Protein AF-D4J923-F1 (afdb_monomer_lite)

Foldseek 3Di:
DVPPPPDPCVQEAEAEDADPAQAWAWDDDPRGIYIYTYVNLVVQCVVCVPDPLSVLLNLLRVQLNVLLVQAPPPDDPVVVVVVVVCVVVVNDPPPDQDLVQLLRLALSSLSSLLSSCCPSPVVPLVSSLSSLVVSVVRVVVPDPDQDQDSRYHGSVVSNVPSVPHHSALVSSVVSCVVSVHPDDPVNRVVSCVSSVVPVD

Secondary structure (DSSP, 8-state):
-TTSS---GGGEEEEEE--SSS-EEEEE-SS-EEEEEEHHHHHHHHH-TT-HHHHHHHHHHHHHHHHTTS---SS-HHHHHHHHHHHHTT---TT---HHHHHHHHHHHHHHHHHHHHHHHTT-HHHHHHHHHHHHHHHHTT-S--S--SSS--HHHHHHHHHH--SSHHHHHHHHHHTT----HHHHHHHHHHHHTT--

Organism: NCBI:txid717962

pLDDT: mean 79.58, std 18.89, range [30.89, 98.44]

Sequence (200 aa):
MLIRSGVNPSKYIKIVIKGRTLNAGIINFPMKKVICITQEWIDMLQNNPNNNLVWNAFSGTIYHELGHQKDYMPNGLLHKILITICNFFGICLRNYHSNQLQFLYWVWEAHADFYSCEHAFKGDRCMSRKTMLFKLDERKKRLKSIEDTYDHPSWMRRISYIEKFNFDEQLITKIAMDVSYPVSYVEVQNIILHYETYFD

Radius of gyration: 16.79 Å; chains: 1; bounding box: 41×39×41 Å

Structure (mmCIF, N/CA/C/O backbone):
data_AF-D4J923-F1
#
_entry.id   AF-D4J923-F1
#
loop_
_atom_site.group_PDB
_atom_site.id
_atom_site.type_symbol
_atom_site.label_atom_id
_atom_site.label_alt_id
_atom_site.label_comp_id
_atom_site.label_asym_id
_atom_site.label_entity_id
_atom_site.label_seq_id
_atom_site.pdbx_PDB_ins_code
_atom_site.Cartn_x
_atom_site.Cartn_y
_atom_site.Cartn_z
_atom_site.occupancy
_atom_site.B_iso_or_equiv
_atom_site.auth_seq_id
_atom_site.auth_comp_id
_atom_site.auth_asym_id
_atom_site.auth_atom_id
_atom_site.pdbx_PDB_model_num
ATOM 1 N N . MET A 1 1 ? -8.930 -4.981 19.598 1.00 34.78 1 MET A N 1
ATOM 2 C CA . MET A 1 1 ? -8.907 -6.454 19.500 1.00 34.78 1 MET A CA 1
ATOM 3 C C . MET A 1 1 ? -7.941 -6.931 18.402 1.00 34.78 1 MET A C 1
ATOM 5 O O . MET A 1 1 ? -8.326 -7.700 17.541 1.00 34.78 1 MET A O 1
ATOM 9 N N . LEU A 1 2 ? -6.643 -6.611 18.526 1.00 31.75 2 LEU A N 1
ATOM 10 C CA . LEU A 1 2 ? -5.502 -7.396 17.986 1.00 31.75 2 LEU A CA 1
ATOM 11 C C . LEU A 1 2 ? -5.314 -8.722 18.777 1.00 31.75 2 LEU A C 1
ATOM 13 O O . LEU A 1 2 ? -4.231 -9.286 18.847 1.00 31.75 2 LEU A O 1
ATOM 17 N N . ILE A 1 3 ? -6.380 -9.142 19.466 1.00 36.38 3 ILE A N 1
ATOM 18 C CA . ILE A 1 3 ? -6.434 -10.131 20.552 1.00 36.38 3 ILE A CA 1
ATOM 19 C C . ILE A 1 3 ? -7.253 -11.362 20.110 1.00 36.38 3 ILE A C 1
ATOM 21 O O . ILE A 1 3 ? -7.262 -12.366 20.806 1.00 36.38 3 ILE A O 1
ATOM 25 N N . ARG A 1 4 ? -7.919 -11.335 18.942 1.00 30.89 4 ARG A N 1
ATOM 26 C CA . ARG A 1 4 ? -8.761 -12.459 18.481 1.00 30.89 4 ARG A CA 1
ATOM 27 C C . ARG A 1 4 ? -8.294 -13.189 17.218 1.00 30.89 4 ARG A C 1
ATOM 29 O O . ARG A 1 4 ? -8.919 -14.179 16.871 1.00 30.89 4 ARG A O 1
ATOM 36 N N . SER A 1 5 ? -7.210 -12.780 16.557 1.00 35.97 5 SER A N 1
ATOM 37 C CA . SER A 1 5 ? -6.728 -13.447 15.329 1.00 35.97 5 SER A CA 1
ATOM 38 C C . SER A 1 5 ? -5.593 -14.461 15.540 1.00 35.97 5 SER A C 1
ATOM 40 O O . SER A 1 5 ? -5.003 -14.913 14.569 1.00 35.97 5 SER A O 1
ATOM 42 N N . GLY A 1 6 ? -5.267 -14.846 16.780 1.00 34.16 6 GLY A N 1
ATOM 43 C CA . GLY A 1 6 ? -4.366 -15.983 17.041 1.00 34.16 6 GLY A CA 1
ATOM 44 C C . GLY A 1 6 ? -2.881 -15.786 16.690 1.00 34.16 6 GLY A C 1
ATOM 45 O O . GLY A 1 6 ? -2.080 -16.676 16.962 1.00 34.16 6 GLY A O 1
ATOM 46 N N . VAL A 1 7 ? -2.465 -14.629 16.165 1.00 38.81 7 VAL A N 1
ATOM 47 C CA . VAL A 1 7 ? -1.040 -14.302 15.988 1.00 38.81 7 VAL A CA 1
ATOM 48 C C . VAL A 1 7 ? -0.509 -13.712 17.294 1.00 38.81 7 VAL A C 1
ATOM 50 O O . VAL A 1 7 ? -0.911 -12.621 17.691 1.00 38.81 7 VAL A O 1
ATOM 53 N N . ASN A 1 8 ? 0.371 -14.445 17.984 1.00 35.62 8 ASN A N 1
ATOM 54 C CA . ASN A 1 8 ? 0.917 -14.066 19.290 1.00 35.62 8 ASN A CA 1
ATOM 55 C C . ASN A 1 8 ? 1.623 -12.684 19.227 1.00 35.62 8 ASN A C 1
ATOM 57 O O . ASN A 1 8 ? 2.699 -12.581 18.630 1.00 35.62 8 ASN A O 1
ATOM 61 N N . PRO A 1 9 ? 1.076 -11.619 19.851 1.00 42.50 9 PRO A N 1
ATOM 62 C CA . PRO A 1 9 ? 1.643 -10.266 19.794 1.00 42.50 9 PRO A CA 1
ATOM 63 C C . PRO A 1 9 ? 2.986 -10.111 20.529 1.00 42.50 9 PRO A C 1
ATOM 65 O O . PRO A 1 9 ? 3.570 -9.031 20.502 1.00 42.50 9 PRO A O 1
ATOM 68 N N . SER A 1 10 ? 3.481 -11.162 21.191 1.00 41.50 10 SER A N 1
ATOM 69 C CA . SER A 1 10 ? 4.679 -11.150 22.043 1.00 41.50 10 SER A CA 1
ATOM 70 C C . SER A 1 10 ? 6.004 -10.896 21.310 1.00 41.50 10 SER A C 1
ATOM 72 O O . SER A 1 10 ? 7.005 -10.587 21.955 1.00 41.50 10 SER A O 1
ATOM 74 N N . LYS A 1 11 ? 6.033 -10.990 19.972 1.00 49.81 11 LYS A N 1
ATOM 75 C CA . LYS A 1 11 ? 7.240 -10.744 19.159 1.00 49.81 11 LYS A CA 1
ATOM 76 C C . LYS A 1 11 ? 7.484 -9.269 18.814 1.00 49.81 11 LYS A C 1
ATOM 78 O O . LYS A 1 11 ? 8.580 -8.947 18.357 1.00 49.81 11 LYS A O 1
ATOM 83 N N . TYR A 1 12 ? 6.505 -8.386 19.033 1.00 54.97 12 TYR A N 1
ATOM 84 C CA . TYR A 1 12 ? 6.591 -6.978 18.639 1.00 54.97 12 TYR A CA 1
ATOM 85 C C . TYR A 1 12 ? 6.478 -6.041 19.840 1.00 54.97 12 TYR A C 1
ATOM 87 O O . TYR A 1 12 ? 5.518 -6.112 20.607 1.00 54.97 12 TYR A O 1
ATOM 95 N N . ILE A 1 13 ? 7.433 -5.119 19.983 1.00 55.34 13 ILE A N 1
ATOM 96 C CA . ILE A 1 13 ? 7.293 -4.005 20.929 1.00 55.34 13 ILE A CA 1
ATOM 97 C C . ILE A 1 13 ? 6.402 -2.956 20.262 1.00 55.34 13 ILE A C 1
ATOM 99 O O . ILE A 1 13 ? 6.665 -2.540 19.134 1.00 55.34 13 ILE A O 1
ATOM 103 N N . LYS A 1 14 ? 5.338 -2.544 20.951 1.00 63.44 14 LYS A N 1
ATOM 104 C CA . LYS A 1 14 ? 4.449 -1.471 20.496 1.00 63.44 14 LYS A CA 1
ATOM 105 C C . LYS A 1 14 ? 4.879 -0.169 21.147 1.00 63.44 14 LYS A C 1
ATOM 107 O O . LYS A 1 14 ? 4.903 -0.089 22.373 1.00 63.44 14 LYS A O 1
ATOM 112 N N . ILE A 1 15 ? 5.188 0.834 20.336 1.00 63.34 15 ILE A N 1
ATOM 113 C CA . ILE A 1 15 ? 5.494 2.181 20.819 1.00 63.34 15 ILE A CA 1
ATOM 114 C C . ILE A 1 15 ? 4.418 3.121 20.288 1.00 63.34 15 ILE A C 1
ATOM 116 O O . ILE A 1 15 ? 4.169 3.175 19.084 1.00 63.34 15 ILE A O 1
ATOM 120 N N . VAL A 1 16 ? 3.762 3.846 21.192 1.00 69.44 16 VAL A N 1
ATOM 121 C CA . VAL A 1 16 ? 2.816 4.898 20.815 1.00 69.44 16 VAL A CA 1
ATOM 122 C C . VAL A 1 16 ? 3.593 6.196 20.675 1.00 69.44 16 VAL A C 1
ATOM 124 O O . VAL A 1 16 ? 4.266 6.629 21.609 1.00 69.44 16 VAL A O 1
ATOM 127 N N . ILE A 1 17 ? 3.513 6.804 19.496 1.00 71.12 17 ILE A N 1
ATOM 128 C CA . ILE A 1 17 ? 4.187 8.065 19.191 1.00 71.12 17 ILE A CA 1
ATOM 129 C C . ILE A 1 17 ? 3.167 9.189 19.028 1.00 71.12 17 ILE A C 1
ATOM 131 O O . ILE A 1 17 ? 2.064 8.995 18.511 1.00 71.12 17 ILE A O 1
ATOM 135 N N . LYS A 1 18 ? 3.541 10.402 19.443 1.00 67.94 18 LYS A N 1
ATOM 136 C CA . LYS A 1 18 ? 2.702 11.584 19.242 1.00 67.94 18 LYS A CA 1
ATOM 137 C C . LYS A 1 18 ? 2.674 11.918 17.748 1.00 67.94 18 LYS A C 1
ATOM 139 O O . LYS A 1 18 ? 3.659 12.389 17.194 1.00 67.94 18 LYS A O 1
ATOM 144 N N . GLY A 1 19 ? 1.542 11.675 17.100 1.00 66.81 19 GLY A N 1
ATOM 145 C CA . GLY A 1 19 ? 1.322 11.958 15.684 1.00 66.81 19 GLY A CA 1
ATOM 146 C C . GLY A 1 19 ? -0.127 12.362 15.461 1.00 66.81 19 GLY A C 1
ATOM 147 O O . GLY A 1 19 ? -1.006 11.860 16.153 1.00 66.81 19 GLY A O 1
ATOM 148 N N . ARG A 1 20 ? -0.359 13.290 14.527 1.00 71.19 20 ARG A N 1
ATOM 149 C CA . ARG A 1 20 ? -1.692 13.848 14.227 1.00 71.19 20 ARG A CA 1
ATOM 150 C C . ARG A 1 20 ? -2.383 13.157 13.052 1.00 71.19 20 ARG A C 1
ATOM 152 O O . ARG A 1 20 ? -3.450 13.581 12.645 1.00 71.19 20 ARG A O 1
ATOM 159 N N . THR A 1 21 ? -1.761 12.152 12.447 1.00 76.62 21 THR A N 1
ATOM 160 C CA . THR A 1 21 ? -2.311 11.401 11.312 1.00 76.62 21 THR A CA 1
ATOM 161 C C . THR A 1 21 ? -2.425 9.929 11.679 1.00 76.62 21 THR A C 1
ATOM 163 O O . THR A 1 21 ? -1.675 9.435 12.520 1.00 76.62 21 THR A O 1
ATOM 166 N N . LEU A 1 22 ? -3.362 9.223 11.047 1.00 78.56 22 LEU A N 1
ATOM 167 C CA . LEU A 1 22 ? -3.522 7.776 11.178 1.00 78.56 22 LEU A CA 1
ATOM 168 C C . LEU A 1 22 ? -2.357 7.059 10.487 1.00 78.56 22 LEU A C 1
ATOM 170 O O . LEU A 1 22 ? -2.428 6.756 9.294 1.00 78.56 22 LEU A O 1
ATOM 174 N N . ASN A 1 23 ? -1.276 6.813 11.226 1.00 80.31 23 ASN A N 1
ATOM 175 C CA . ASN A 1 23 ? -0.053 6.257 10.671 1.00 80.31 23 ASN A CA 1
ATOM 176 C C . ASN A 1 23 ? 0.558 5.179 11.565 1.00 80.31 23 ASN A C 1
ATOM 178 O O . ASN A 1 23 ? 0.362 5.162 12.783 1.00 80.31 23 ASN A O 1
ATOM 182 N N . ALA A 1 24 ? 1.322 4.296 10.944 1.00 79.00 24 ALA A N 1
ATOM 183 C CA . ALA A 1 24 ? 2.191 3.369 11.636 1.00 79.00 24 ALA A CA 1
ATOM 184 C C . ALA A 1 24 ? 3.559 3.371 10.949 1.00 79.00 24 ALA A C 1
ATOM 186 O O . ALA A 1 24 ? 3.745 4.013 9.923 1.00 79.00 24 ALA A O 1
ATOM 187 N N . GLY A 1 25 ? 4.528 2.716 11.568 1.00 73.81 25 GLY A N 1
ATOM 188 C CA . GLY A 1 25 ? 5.826 2.466 10.965 1.00 73.81 25 GLY A CA 1
ATOM 189 C C . GLY A 1 25 ? 6.476 1.275 11.640 1.00 73.81 25 GLY A C 1
ATOM 190 O O . GLY A 1 25 ? 6.226 1.013 12.823 1.00 73.81 25 GLY A O 1
ATOM 191 N N . ILE A 1 26 ? 7.311 0.550 10.905 1.00 70.88 26 ILE A N 1
ATOM 192 C CA . ILE A 1 26 ? 8.080 -0.563 11.457 1.00 70.88 26 ILE A CA 1
ATOM 193 C C . ILE A 1 26 ? 9.554 -0.213 11.540 1.00 70.88 26 ILE A C 1
ATOM 195 O O . ILE A 1 26 ? 10.169 0.223 10.573 1.00 70.88 26 ILE A O 1
ATOM 199 N N . ILE A 1 27 ? 10.128 -0.466 12.714 1.00 64.50 27 ILE A N 1
ATOM 200 C CA . ILE A 1 27 ? 11.564 -0.383 12.945 1.00 64.50 27 ILE A CA 1
ATOM 201 C C . ILE A 1 27 ? 12.076 -1.800 13.191 1.00 64.50 27 ILE A C 1
ATOM 203 O O . ILE A 1 27 ? 11.690 -2.473 14.154 1.00 64.50 27 ILE A O 1
ATOM 207 N N . ASN A 1 28 ? 12.955 -2.255 12.303 1.00 60.28 28 ASN A N 1
ATOM 208 C CA . ASN A 1 28 ? 13.625 -3.541 12.422 1.00 60.28 28 ASN A CA 1
ATOM 209 C C . ASN A 1 28 ? 14.872 -3.379 13.301 1.00 60.28 28 ASN A C 1
ATOM 211 O O . ASN A 1 28 ? 15.889 -2.868 12.835 1.00 60.28 28 ASN A O 1
ATOM 215 N N . PHE A 1 29 ? 14.814 -3.821 14.562 1.00 53.88 29 PHE A N 1
ATOM 216 C CA . PHE A 1 29 ? 16.026 -4.025 15.359 1.00 53.88 29 PHE A CA 1
ATOM 217 C C . PHE A 1 29 ? 16.535 -5.463 15.184 1.00 53.88 29 PHE A C 1
ATOM 219 O O . PHE A 1 29 ? 15.719 -6.373 15.015 1.00 53.88 29 PHE A O 1
ATOM 226 N N . PRO A 1 30 ? 17.855 -5.706 15.309 1.00 50.91 30 PRO A N 1
ATOM 227 C CA . PRO A 1 30 ? 18.458 -7.031 15.125 1.00 50.91 30 PRO A CA 1
ATOM 228 C C . PRO A 1 30 ? 17.821 -8.160 15.951 1.00 50.91 30 PRO A C 1
ATOM 230 O O . PRO A 1 30 ? 17.859 -9.313 15.542 1.00 50.91 30 PRO A O 1
ATOM 233 N N . MET A 1 31 ? 17.226 -7.841 17.108 1.00 50.91 31 MET A N 1
ATOM 234 C CA . MET A 1 31 ? 16.654 -8.837 18.026 1.00 50.91 31 MET A CA 1
ATOM 235 C C . MET A 1 31 ? 15.130 -8.757 18.187 1.00 50.91 31 MET A C 1
ATOM 237 O O . MET A 1 31 ? 14.526 -9.708 18.679 1.00 50.91 31 MET A O 1
ATOM 241 N N . LYS A 1 32 ? 14.488 -7.639 17.817 1.00 56.94 32 LYS A N 1
ATOM 242 C CA . LYS A 1 32 ? 13.038 -7.433 17.976 1.00 56.94 32 LYS A CA 1
ATOM 243 C C . LYS A 1 32 ? 12.502 -6.491 16.908 1.00 56.94 32 LYS A C 1
ATOM 245 O O . LYS A 1 32 ? 13.128 -5.498 16.561 1.00 56.94 32 LYS A O 1
ATOM 250 N N . LYS A 1 33 ? 11.293 -6.764 16.435 1.00 63.31 33 LYS A N 1
ATOM 251 C CA . LYS A 1 33 ? 10.581 -5.857 15.537 1.00 63.31 33 LYS A CA 1
ATOM 252 C C . LYS A 1 33 ? 9.738 -4.900 16.374 1.00 63.31 33 LYS A C 1
ATOM 254 O O . LYS A 1 33 ? 9.083 -5.317 17.331 1.00 63.31 33 LYS A O 1
ATOM 259 N N . VAL A 1 34 ? 9.771 -3.616 16.045 1.00 69.75 34 VAL A N 1
ATOM 260 C CA . VAL A 1 34 ? 9.002 -2.583 16.744 1.00 69.75 34 VAL A CA 1
ATOM 261 C C . VAL A 1 34 ? 7.968 -2.035 15.779 1.00 69.75 34 VAL A C 1
ATOM 263 O O . VAL A 1 34 ? 8.320 -1.633 14.674 1.00 69.75 34 VAL A O 1
ATOM 266 N N . ILE A 1 35 ? 6.703 -2.025 16.194 1.00 73.88 35 ILE A N 1
ATOM 267 C CA . ILE A 1 35 ? 5.639 -1.336 15.464 1.00 73.88 35 ILE A CA 1
ATOM 268 C C . ILE A 1 35 ? 5.346 -0.048 16.225 1.00 73.88 35 ILE A C 1
ATOM 270 O O . ILE A 1 35 ? 4.882 -0.073 17.370 1.00 73.88 35 ILE A O 1
ATOM 274 N N . CYS A 1 36 ? 5.617 1.075 15.578 1.00 79.75 36 CYS A N 1
ATOM 275 C CA . CYS A 1 36 ? 5.226 2.389 16.048 1.00 79.75 36 CYS A CA 1
ATOM 276 C C . CYS A 1 36 ? 3.826 2.694 15.518 1.00 79.75 36 CYS A C 1
ATOM 278 O O . CYS A 1 36 ? 3.578 2.559 14.323 1.00 79.75 36 CYS A O 1
ATOM 280 N N . ILE A 1 37 ? 2.913 3.112 16.390 1.00 82.88 37 ILE A N 1
ATOM 281 C CA . ILE A 1 37 ? 1.569 3.565 16.008 1.00 82.88 37 ILE A CA 1
ATOM 282 C C . ILE A 1 37 ? 1.345 4.977 16.530 1.00 82.88 37 ILE A C 1
ATOM 284 O O . ILE A 1 37 ? 1.800 5.323 17.622 1.00 82.88 37 ILE A O 1
ATOM 288 N N . THR A 1 38 ? 0.665 5.817 15.757 1.00 84.56 38 THR A N 1
ATOM 289 C CA . THR A 1 38 ? 0.356 7.177 16.206 1.00 84.56 38 THR A CA 1
ATOM 290 C C . THR A 1 38 ? -0.724 7.184 17.287 1.00 84.56 38 THR A C 1
ATOM 292 O O . THR A 1 38 ? -1.620 6.340 17.297 1.00 84.56 38 THR A O 1
ATOM 295 N N . GLN A 1 39 ? -0.669 8.174 18.183 1.00 84.62 39 GLN A N 1
ATOM 296 C CA . GLN A 1 39 ? -1.723 8.421 19.175 1.00 84.62 39 GLN A CA 1
ATOM 297 C C . GLN A 1 39 ? -3.100 8.591 18.513 1.00 84.62 39 GLN A C 1
ATOM 299 O O . GLN A 1 39 ? -4.082 8.071 19.022 1.00 84.62 39 GLN A O 1
ATOM 304 N N . GLU A 1 40 ? -3.161 9.206 17.329 1.00 86.94 40 GLU A N 1
ATOM 305 C CA . GLU A 1 40 ? -4.406 9.346 16.565 1.00 86.94 40 GLU A CA 1
ATOM 306 C C . GLU A 1 40 ? -5.094 7.996 16.296 1.00 86.94 40 GLU A C 1
ATOM 308 O O . GLU A 1 40 ? -6.318 7.905 16.345 1.00 86.94 40 GLU A O 1
ATOM 313 N N . TRP A 1 41 ? -4.331 6.922 16.044 1.00 90.38 41 TRP A N 1
ATOM 314 C CA . TRP A 1 41 ? -4.917 5.585 15.910 1.00 90.38 41 TRP A CA 1
ATOM 315 C C . TRP A 1 41 ? -5.503 5.078 17.224 1.00 90.38 41 TRP A C 1
ATOM 317 O O . TRP A 1 41 ? -6.567 4.462 17.209 1.00 90.38 41 TRP A O 1
ATOM 327 N N . ILE A 1 42 ? -4.832 5.331 18.349 1.00 88.69 42 ILE A N 1
ATOM 328 C CA . ILE A 1 42 ? -5.338 4.960 19.675 1.00 88.69 42 ILE A CA 1
ATOM 329 C C . ILE A 1 42 ? -6.667 5.668 19.938 1.00 88.69 42 ILE A C 1
ATOM 331 O O . ILE A 1 42 ? -7.658 5.002 20.241 1.00 88.69 42 ILE A O 1
ATOM 335 N N . ASP A 1 43 ? -6.703 6.982 19.733 1.00 90.12 43 ASP A N 1
ATOM 336 C CA . ASP A 1 43 ? -7.884 7.810 19.969 1.00 90.12 43 ASP A CA 1
ATOM 337 C C . ASP A 1 43 ? -9.034 7.393 19.036 1.00 90.12 43 ASP A C 1
ATOM 339 O O . ASP A 1 43 ? -10.172 7.216 19.473 1.00 90.12 43 ASP A O 1
ATOM 343 N N . MET A 1 44 ? -8.740 7.144 17.754 1.00 92.12 44 MET A N 1
ATOM 344 C CA . MET A 1 44 ? -9.725 6.687 16.769 1.00 92.12 44 MET A CA 1
ATOM 345 C C . MET A 1 44 ? -10.366 5.351 17.172 1.00 92.12 44 MET A C 1
ATOM 347 O O . MET A 1 44 ? -11.585 5.200 17.069 1.00 92.12 44 MET A O 1
ATOM 351 N N . LEU A 1 45 ? -9.571 4.392 17.658 1.00 92.69 45 LEU A N 1
ATOM 352 C CA . LEU A 1 45 ? -10.058 3.078 18.089 1.00 92.69 45 LEU A CA 1
ATOM 353 C C . LEU A 1 45 ? -10.857 3.149 19.395 1.00 92.69 45 LEU A C 1
ATOM 355 O O . LEU A 1 45 ? -11.858 2.446 19.534 1.00 92.69 45 LEU A O 1
ATOM 359 N N . GLN A 1 46 ? -10.432 3.988 20.343 1.00 92.06 46 GLN A N 1
ATOM 360 C CA . GLN A 1 46 ? -11.127 4.188 21.618 1.00 92.06 46 GLN A CA 1
ATOM 361 C C . GLN A 1 46 ? -12.476 4.883 21.435 1.00 92.06 46 GLN A C 1
ATOM 363 O O . GLN A 1 46 ? -13.455 4.476 22.055 1.00 92.06 46 GLN A O 1
ATOM 368 N N . ASN A 1 47 ? -12.540 5.878 20.549 1.00 94.00 47 ASN A N 1
ATOM 369 C CA . ASN A 1 47 ? -13.767 6.621 20.265 1.00 94.00 47 ASN A CA 1
ATOM 370 C C . ASN A 1 47 ? -14.747 5.845 19.371 1.00 94.00 47 ASN A C 1
ATOM 372 O O . ASN A 1 47 ? -15.925 6.186 19.310 1.00 94.00 47 ASN A O 1
ATOM 376 N N . ASN A 1 48 ? -14.288 4.791 18.686 1.00 93.00 48 ASN A N 1
ATOM 377 C CA . ASN A 1 48 ? -15.105 4.001 17.762 1.00 93.00 48 ASN A CA 1
ATOM 378 C C . ASN A 1 48 ? -14.992 2.485 18.029 1.00 93.00 48 ASN A C 1
ATOM 380 O O . ASN A 1 48 ? -14.694 1.717 17.107 1.00 93.00 48 ASN A O 1
ATOM 384 N N . PRO A 1 49 ? -15.257 2.005 19.260 1.00 89.81 49 PRO A N 1
ATOM 385 C CA . PRO A 1 49 ? -14.916 0.640 19.666 1.00 89.81 49 PRO A CA 1
ATOM 386 C C . PRO A 1 49 ? -15.672 -0.438 18.878 1.00 89.81 49 PRO A C 1
ATOM 388 O O . PRO A 1 49 ? -15.134 -1.524 18.673 1.00 89.81 49 PRO A O 1
ATOM 391 N N . ASN A 1 50 ? -16.874 -0.123 18.385 1.00 92.88 50 ASN A N 1
ATOM 392 C CA . ASN A 1 50 ? -17.744 -1.043 17.645 1.00 92.88 50 ASN A CA 1
ATOM 393 C C . ASN A 1 50 ? -17.757 -0.784 16.127 1.00 92.88 50 ASN A C 1
ATOM 395 O O . ASN A 1 50 ? -18.554 -1.379 15.404 1.00 92.88 50 ASN A O 1
ATOM 399 N N . ASN A 1 51 ? -16.907 0.116 15.621 1.00 94.31 51 ASN A N 1
ATOM 400 C CA . ASN A 1 51 ? -16.864 0.425 14.196 1.00 94.31 51 ASN A CA 1
ATOM 401 C C . ASN A 1 51 ? -15.911 -0.533 13.468 1.00 94.31 51 ASN A C 1
ATOM 403 O O . ASN A 1 51 ? -14.689 -0.368 13.496 1.00 94.31 51 ASN A O 1
ATOM 407 N N . ASN A 1 52 ? -16.480 -1.521 12.776 1.00 94.06 52 ASN A N 1
ATOM 408 C CA . ASN A 1 52 ? -15.708 -2.514 12.028 1.00 94.06 52 ASN A CA 1
ATOM 409 C C . ASN A 1 52 ? -14.804 -1.889 10.957 1.00 94.06 52 ASN A C 1
ATOM 411 O O . ASN A 1 52 ? -13.697 -2.375 10.747 1.00 94.06 52 ASN A O 1
ATOM 415 N N . LEU A 1 53 ? -15.230 -0.801 10.304 1.00 95.62 53 LEU A N 1
ATOM 416 C CA . LEU A 1 53 ? -14.414 -0.140 9.284 1.00 95.62 53 LEU A CA 1
ATOM 417 C C . LEU A 1 53 ? -13.149 0.473 9.895 1.00 95.62 53 LEU A C 1
ATOM 419 O O . LEU A 1 53 ? -12.074 0.336 9.317 1.00 95.62 53 LEU A O 1
ATOM 423 N N . VAL A 1 54 ? -13.255 1.087 11.077 1.00 94.06 54 VAL A N 1
ATOM 424 C CA . VAL A 1 54 ? -12.100 1.653 11.794 1.00 94.06 54 VAL A CA 1
ATOM 425 C C . VAL A 1 54 ? -11.112 0.553 12.180 1.00 94.06 54 VAL A C 1
ATOM 427 O O . VAL A 1 54 ? -9.913 0.686 11.936 1.00 94.06 54 VAL A O 1
ATOM 430 N N . TRP A 1 55 ? -11.602 -0.560 12.733 1.00 94.00 55 TRP A N 1
ATOM 431 C CA . TRP A 1 55 ? -10.746 -1.696 13.088 1.00 94.00 55 TRP A CA 1
ATOM 432 C C . TRP A 1 55 ? -10.089 -2.341 11.868 1.00 94.00 55 TRP A C 1
ATOM 434 O O . TRP A 1 55 ? -8.904 -2.669 11.922 1.00 94.00 55 TRP A O 1
ATOM 444 N N . ASN A 1 56 ? -10.820 -2.477 10.761 1.00 95.00 56 ASN A N 1
ATOM 445 C CA . ASN A 1 56 ? -10.271 -2.990 9.510 1.00 95.00 56 ASN A CA 1
ATOM 446 C C . ASN A 1 56 ? -9.221 -2.038 8.935 1.00 95.00 56 ASN A C 1
ATOM 448 O O . ASN A 1 56 ? -8.161 -2.493 8.522 1.00 95.00 56 ASN A O 1
ATOM 452 N N . ALA A 1 57 ? -9.451 -0.724 8.969 1.00 95.56 57 ALA A N 1
ATOM 453 C CA . ALA A 1 57 ? -8.476 0.255 8.497 1.00 95.56 57 ALA A CA 1
ATOM 454 C C . ALA A 1 57 ? -7.206 0.292 9.358 1.00 95.56 57 ALA A C 1
ATOM 456 O O . ALA A 1 57 ? -6.098 0.447 8.834 1.00 95.56 57 ALA A O 1
ATOM 457 N N . PHE A 1 58 ? -7.347 0.089 10.667 1.00 94.44 58 PHE A N 1
ATOM 458 C CA . PHE A 1 58 ? -6.204 -0.095 11.551 1.00 94.44 58 PHE A CA 1
ATOM 459 C C . PHE A 1 58 ? -5.449 -1.390 11.229 1.00 94.44 58 PHE A C 1
ATOM 461 O O . PHE A 1 58 ? -4.233 -1.353 11.063 1.00 94.44 58 PHE A O 1
ATOM 468 N N . SER A 1 59 ? -6.159 -2.513 11.070 1.00 92.56 59 SER A N 1
ATOM 469 C CA . SER A 1 59 ? -5.564 -3.798 10.676 1.00 92.56 59 SER A CA 1
ATOM 470 C C . SER A 1 59 ? -4.795 -3.672 9.361 1.00 92.56 59 SER A C 1
ATOM 472 O O . SER A 1 59 ? -3.610 -3.994 9.310 1.00 92.56 59 SER A O 1
ATOM 474 N N . GLY A 1 60 ? -5.423 -3.094 8.334 1.00 93.69 60 GLY A N 1
ATOM 475 C CA . GLY A 1 60 ? -4.789 -2.849 7.044 1.00 93.69 60 GLY A CA 1
ATOM 476 C C . GLY A 1 60 ? -3.560 -1.951 7.144 1.00 93.69 60 GLY A C 1
ATOM 477 O O . GLY A 1 60 ? -2.580 -2.178 6.448 1.00 93.69 60 GLY A O 1
ATOM 478 N N . THR A 1 61 ? -3.558 -0.980 8.061 1.00 92.81 61 THR A N 1
ATOM 479 C CA . THR A 1 61 ? -2.365 -0.163 8.327 1.00 92.81 61 THR A CA 1
ATOM 480 C C . THR A 1 61 ? -1.235 -0.995 8.920 1.00 92.81 61 THR A C 1
ATOM 482 O O . THR A 1 61 ? -0.108 -0.886 8.462 1.00 92.81 61 THR A O 1
ATOM 485 N N . ILE A 1 62 ? -1.516 -1.852 9.903 1.00 88.81 62 ILE A N 1
ATOM 486 C CA . ILE A 1 62 ? -0.485 -2.708 10.499 1.00 88.81 62 ILE A CA 1
ATOM 487 C C . ILE A 1 62 ? 0.102 -3.674 9.470 1.00 88.81 62 ILE A C 1
ATOM 489 O O . ILE A 1 62 ? 1.321 -3.803 9.389 1.00 88.81 62 ILE A O 1
ATOM 493 N N . TYR A 1 63 ? -0.743 -4.345 8.688 1.00 89.75 63 TYR A N 1
ATOM 494 C CA . TYR A 1 63 ? -0.260 -5.282 7.680 1.00 89.75 63 TYR A CA 1
ATOM 495 C C . TYR A 1 63 ? 0.447 -4.586 6.515 1.00 89.75 63 TYR A C 1
ATOM 497 O O . TYR A 1 63 ? 1.419 -5.142 6.020 1.00 89.75 63 TYR A O 1
ATOM 505 N N . HIS A 1 64 ? 0.050 -3.364 6.146 1.00 91.69 64 HIS A N 1
ATOM 506 C CA . HIS A 1 64 ? 0.800 -2.537 5.193 1.00 91.69 64 HIS A CA 1
ATOM 507 C C . HIS A 1 64 ? 2.247 -2.349 5.660 1.00 91.69 64 HIS A C 1
ATOM 509 O O . HIS A 1 64 ? 3.181 -2.735 4.965 1.00 91.69 64 HIS A O 1
ATOM 515 N N . GLU A 1 65 ? 2.445 -1.896 6.902 1.00 86.44 65 GLU A N 1
ATOM 516 C CA . GLU A 1 65 ? 3.801 -1.741 7.441 1.00 86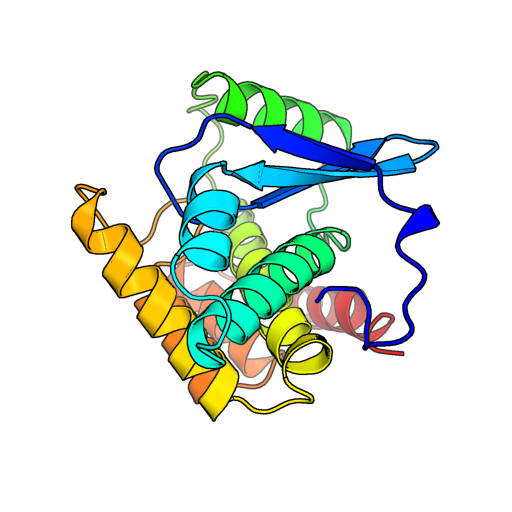.44 65 GLU A CA 1
ATOM 517 C C . GLU A 1 65 ? 4.561 -3.072 7.544 1.00 86.44 65 GLU A C 1
ATOM 519 O O . GLU A 1 65 ? 5.776 -3.119 7.359 1.00 86.44 65 GLU A O 1
ATOM 524 N N . LEU A 1 66 ? 3.872 -4.182 7.834 1.00 83.69 66 LEU A N 1
ATOM 525 C CA . LEU A 1 66 ? 4.492 -5.513 7.821 1.00 83.69 66 LEU A CA 1
ATOM 526 C C . LEU A 1 66 ? 4.954 -5.909 6.412 1.00 83.69 66 LEU A C 1
ATOM 528 O O . LEU A 1 66 ? 6.020 -6.513 6.283 1.00 83.69 66 LEU A O 1
ATOM 532 N N . GLY A 1 67 ? 4.207 -5.524 5.375 1.00 84.31 67 GLY A N 1
ATOM 533 C CA . GLY A 1 67 ? 4.569 -5.720 3.971 1.00 84.31 67 GLY A CA 1
ATOM 534 C C . GLY A 1 67 ? 5.859 -4.997 3.578 1.00 84.31 67 GLY A C 1
ATOM 535 O O . GLY A 1 67 ? 6.612 -5.499 2.745 1.00 84.31 67 GLY A O 1
ATOM 536 N N . HIS A 1 68 ? 6.183 -3.890 4.252 1.00 81.56 68 HIS A N 1
ATOM 537 C CA . HIS A 1 68 ? 7.439 -3.166 4.059 1.00 81.56 68 HIS A CA 1
ATOM 538 C C . HIS A 1 68 ? 8.683 -3.886 4.588 1.00 81.56 68 HIS A C 1
ATOM 540 O O . HIS A 1 68 ? 9.802 -3.537 4.221 1.00 81.56 68 HIS A O 1
ATOM 546 N N . GLN A 1 69 ? 8.546 -4.925 5.417 1.00 73.62 69 GLN A N 1
ATOM 547 C CA . GLN A 1 69 ? 9.711 -5.662 5.930 1.00 73.62 69 GLN A CA 1
ATOM 548 C C . GLN A 1 69 ? 10.521 -6.370 4.838 1.00 73.62 69 GLN A C 1
ATOM 550 O O . GLN A 1 69 ? 11.666 -6.748 5.088 1.00 73.62 69 GLN A O 1
ATOM 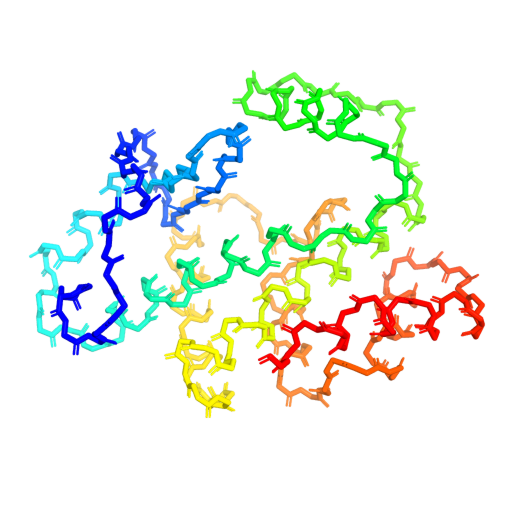555 N N . LYS A 1 70 ? 9.923 -6.578 3.664 1.00 65.62 70 LYS A N 1
ATOM 556 C CA . LYS A 1 70 ? 10.513 -7.277 2.526 1.00 65.62 70 LYS A CA 1
ATOM 557 C C . LYS A 1 70 ? 10.834 -6.226 1.477 1.00 65.62 70 LYS A C 1
ATOM 559 O O . LYS A 1 70 ? 9.935 -5.621 0.899 1.00 65.62 70 LYS A O 1
ATOM 564 N N . ASP A 1 71 ? 12.109 -5.917 1.329 1.00 65.94 71 ASP A N 1
ATOM 565 C CA . ASP A 1 71 ? 12.537 -4.765 0.554 1.00 65.94 71 ASP A CA 1
ATOM 566 C C . ASP A 1 71 ? 13.524 -5.200 -0.530 1.00 65.94 71 ASP A C 1
ATOM 568 O O . ASP A 1 71 ? 14.647 -5.611 -0.226 1.00 65.94 71 ASP A O 1
ATOM 572 N N . TYR A 1 72 ? 13.082 -5.079 -1.784 1.00 62.41 72 TYR A N 1
ATOM 573 C CA . TYR A 1 72 ? 13.859 -5.379 -2.982 1.00 62.41 72 TYR A CA 1
ATOM 574 C C . TYR A 1 72 ? 14.927 -4.316 -3.285 1.00 62.41 72 TYR A C 1
ATOM 576 O O . TYR A 1 72 ? 15.792 -4.539 -4.129 1.00 62.41 72 TYR A O 1
ATOM 584 N N . MET A 1 73 ? 14.906 -3.151 -2.621 1.00 63.16 73 MET A N 1
ATOM 585 C CA . MET A 1 73 ? 15.831 -2.061 -2.935 1.00 63.16 73 MET A CA 1
ATOM 586 C C . MET A 1 73 ? 17.298 -2.527 -2.801 1.00 63.16 73 MET A C 1
ATOM 588 O O . MET A 1 73 ? 17.720 -2.882 -1.691 1.00 63.16 73 MET A O 1
ATOM 592 N N . PRO A 1 74 ? 18.097 -2.449 -3.886 1.00 47.25 74 PRO A N 1
ATOM 593 C CA . PRO A 1 74 ? 19.441 -3.025 -3.970 1.00 47.25 74 PRO A CA 1
ATOM 594 C C . PRO A 1 74 ? 20.523 -2.239 -3.209 1.00 47.25 74 PRO A C 1
ATOM 596 O O . PRO A 1 74 ? 21.683 -2.642 -3.192 1.00 47.25 74 PRO A O 1
ATOM 599 N N . ASN A 1 75 ? 20.169 -1.146 -2.525 1.00 48.03 75 ASN A N 1
ATOM 600 C CA . ASN A 1 75 ? 21.118 -0.331 -1.770 1.00 48.03 75 ASN A CA 1
ATOM 601 C C . ASN A 1 75 ? 20.984 -0.612 -0.268 1.00 48.03 75 ASN A C 1
ATOM 603 O O . ASN A 1 75 ? 19.912 -0.463 0.321 1.00 48.03 75 ASN A O 1
ATOM 607 N N . GLY A 1 76 ? 22.090 -1.071 0.325 1.00 49.09 76 GLY A N 1
ATOM 608 C CA . GLY A 1 76 ? 22.145 -1.763 1.611 1.00 49.09 76 GLY A CA 1
ATOM 609 C C . GLY A 1 76 ? 21.507 -1.049 2.805 1.00 49.09 76 GLY A C 1
ATOM 610 O O . GLY A 1 76 ? 21.276 0.159 2.813 1.00 49.09 76 GLY A O 1
ATOM 611 N N . LEU A 1 77 ? 21.278 -1.837 3.858 1.00 50.22 77 LEU A N 1
ATOM 612 C CA . LEU A 1 77 ? 20.684 -1.472 5.150 1.00 50.22 77 LEU A CA 1
ATOM 613 C C . LEU A 1 77 ? 21.121 -0.091 5.688 1.00 50.22 77 LEU A C 1
ATOM 615 O O . LEU A 1 77 ? 20.304 0.636 6.243 1.00 50.22 77 LEU A O 1
ATOM 619 N N . LEU A 1 78 ? 22.379 0.303 5.470 1.00 48.12 78 LEU A N 1
ATOM 620 C CA . LEU A 1 78 ? 22.931 1.608 5.848 1.00 48.12 78 LEU A CA 1
ATOM 621 C C . LEU A 1 78 ? 22.278 2.795 5.126 1.00 48.12 78 LEU A C 1
ATOM 623 O O . LEU A 1 78 ? 21.975 3.790 5.775 1.00 48.12 78 LEU A O 1
ATOM 627 N N . HIS A 1 79 ? 22.015 2.699 3.821 1.00 56.94 79 HIS A N 1
ATOM 628 C CA . HIS A 1 79 ? 21.373 3.772 3.053 1.00 56.94 79 HIS A CA 1
ATOM 629 C C . HIS A 1 79 ? 19.906 3.949 3.475 1.00 56.94 79 HIS A C 1
ATOM 631 O O . HIS A 1 79 ? 19.434 5.072 3.640 1.00 56.94 79 HIS A O 1
ATOM 637 N N . LYS A 1 80 ? 19.218 2.834 3.758 1.00 56.25 80 LYS A N 1
ATOM 638 C CA . LYS A 1 80 ? 17.841 2.815 4.279 1.00 56.25 80 LYS A CA 1
ATOM 639 C C . LYS A 1 80 ? 17.747 3.380 5.687 1.00 56.25 80 LYS A C 1
ATOM 641 O O . LYS A 1 80 ? 16.864 4.189 5.949 1.00 56.25 80 LYS A O 1
ATOM 646 N N . ILE A 1 81 ? 18.663 3.000 6.581 1.00 56.44 81 ILE A N 1
ATOM 647 C CA . ILE A 1 81 ? 18.745 3.565 7.933 1.00 56.44 81 ILE A CA 1
ATOM 648 C C . ILE A 1 81 ? 19.002 5.071 7.849 1.00 56.44 81 ILE A C 1
ATOM 650 O O . ILE A 1 81 ? 18.313 5.832 8.523 1.00 56.44 81 ILE A O 1
ATOM 654 N N . LEU A 1 82 ? 19.923 5.511 6.986 1.00 56.31 82 LEU A N 1
ATOM 655 C CA . LEU A 1 82 ? 20.238 6.929 6.823 1.00 56.31 82 LEU A CA 1
ATOM 656 C C . LEU A 1 82 ? 19.028 7.721 6.310 1.00 56.31 82 LEU A C 1
ATOM 658 O O . LEU A 1 82 ? 18.664 8.715 6.924 1.00 56.31 82 LEU A O 1
ATOM 662 N N . ILE A 1 83 ? 18.358 7.259 5.248 1.00 59.62 83 ILE A N 1
ATOM 663 C CA . ILE A 1 83 ? 17.160 7.918 4.701 1.00 59.62 83 ILE A CA 1
ATOM 664 C C . ILE A 1 83 ? 16.002 7.889 5.697 1.00 59.62 83 ILE A C 1
ATOM 666 O O . ILE A 1 83 ? 15.353 8.910 5.889 1.00 59.62 83 ILE A O 1
ATOM 670 N N . THR A 1 84 ? 15.758 6.762 6.369 1.00 54.16 84 THR A N 1
ATOM 671 C CA . THR A 1 84 ? 14.668 6.636 7.350 1.00 54.16 84 THR A CA 1
ATOM 672 C C . THR A 1 84 ? 14.886 7.582 8.526 1.00 54.16 84 THR A C 1
ATOM 674 O O . THR A 1 84 ? 13.966 8.300 8.905 1.00 54.16 84 THR A O 1
ATOM 677 N N . ILE A 1 85 ? 16.106 7.644 9.072 1.00 58.03 85 ILE A N 1
ATOM 678 C CA . ILE A 1 85 ? 16.478 8.585 10.138 1.00 58.03 85 ILE A CA 1
ATOM 679 C C . ILE A 1 85 ? 16.353 10.025 9.633 1.00 58.03 85 ILE A C 1
ATOM 681 O O . ILE A 1 85 ? 15.709 10.848 10.278 1.00 58.03 85 ILE A O 1
ATOM 685 N N . CYS A 1 86 ? 16.910 10.337 8.464 1.00 58.75 86 CYS A N 1
ATOM 686 C CA . CYS A 1 86 ? 16.862 11.680 7.898 1.00 58.75 86 CYS A CA 1
ATOM 687 C C . CYS A 1 86 ? 15.419 12.147 7.641 1.00 58.75 86 CYS A C 1
ATOM 689 O O . CYS A 1 86 ? 15.044 13.213 8.123 1.00 58.75 86 CYS A O 1
ATOM 691 N N . ASN A 1 87 ? 14.572 11.328 7.012 1.00 54.78 87 ASN A N 1
ATOM 692 C CA . ASN A 1 87 ? 13.153 11.627 6.794 1.00 54.78 87 ASN A CA 1
ATOM 693 C C . ASN A 1 87 ? 12.385 11.760 8.118 1.00 54.78 87 ASN A C 1
ATOM 695 O O . ASN A 1 87 ? 11.570 12.670 8.263 1.00 54.78 87 ASN A O 1
ATOM 699 N N . PHE A 1 88 ? 12.680 10.910 9.107 1.00 55.78 88 PHE A N 1
ATOM 700 C CA . PHE A 1 88 ? 12.062 10.965 10.434 1.00 55.78 88 PHE A CA 1
ATOM 701 C C . PHE A 1 88 ? 12.403 12.258 11.197 1.00 55.78 88 PHE A C 1
ATOM 703 O O . PHE A 1 88 ? 11.552 12.791 11.908 1.00 55.78 88 PHE A O 1
ATOM 710 N N . PHE A 1 89 ? 13.609 12.806 11.012 1.00 55.81 89 PHE A N 1
ATOM 711 C CA . PHE A 1 89 ? 14.041 14.083 11.601 1.00 55.81 89 PHE A CA 1
ATOM 712 C C . PHE A 1 89 ? 13.830 15.304 10.686 1.00 55.81 89 PHE A C 1
ATOM 714 O O . PHE A 1 89 ? 14.247 16.408 11.033 1.00 55.81 89 PHE A O 1
ATOM 721 N N . GLY A 1 90 ? 13.187 15.143 9.524 1.00 49.19 90 GLY A N 1
ATOM 722 C CA . GLY A 1 90 ? 12.969 16.235 8.565 1.00 49.19 90 GLY A CA 1
ATOM 723 C C . GLY A 1 90 ? 14.241 16.726 7.855 1.00 49.19 90 GLY A C 1
ATOM 724 O O . GLY A 1 90 ? 14.240 17.802 7.257 1.00 49.19 90 GLY A O 1
ATOM 725 N N . ILE A 1 91 ? 15.325 15.950 7.903 1.00 51.94 91 ILE A N 1
ATOM 726 C CA . ILE A 1 91 ? 16.571 16.196 7.178 1.00 51.94 91 ILE A CA 1
ATOM 727 C C . ILE A 1 91 ? 16.390 15.673 5.750 1.00 51.94 91 ILE A C 1
ATOM 729 O O . ILE A 1 91 ? 16.312 14.476 5.500 1.00 51.94 91 ILE A O 1
ATOM 733 N N . CYS A 1 92 ? 16.308 16.588 4.792 1.00 48.50 92 CYS A N 1
ATOM 734 C CA . CYS A 1 92 ? 16.080 16.266 3.389 1.00 48.50 92 CYS A CA 1
ATOM 735 C C . CYS A 1 92 ? 17.419 15.917 2.707 1.00 48.50 92 CYS A C 1
ATOM 737 O O . CYS A 1 92 ? 18.187 16.818 2.366 1.00 48.50 92 CYS A O 1
ATOM 739 N N . LEU A 1 93 ? 17.706 14.631 2.474 1.00 49.72 93 LEU A N 1
ATOM 740 C CA . LEU A 1 93 ? 18.817 14.185 1.614 1.00 49.72 93 LEU A CA 1
ATOM 741 C C . LEU A 1 93 ? 18.446 14.407 0.128 1.00 49.72 93 LEU A C 1
ATOM 743 O O . LEU A 1 93 ? 18.219 13.469 -0.624 1.00 49.72 93 LEU A O 1
ATOM 747 N N . ARG A 1 94 ? 18.335 15.676 -0.286 1.00 43.44 94 ARG A N 1
ATOM 748 C CA . ARG A 1 94 ? 17.754 16.139 -1.569 1.00 43.44 94 ARG A CA 1
ATOM 749 C C . ARG A 1 94 ? 18.532 15.814 -2.852 1.00 43.44 94 ARG A C 1
ATOM 751 O O . ARG A 1 94 ? 18.064 16.164 -3.928 1.00 43.44 94 ARG A O 1
ATOM 758 N N . ASN A 1 95 ? 19.705 15.187 -2.782 1.00 44.66 95 ASN A N 1
ATOM 759 C CA . ASN A 1 95 ? 20.640 15.176 -3.919 1.00 44.66 95 ASN A CA 1
ATOM 760 C C . ASN A 1 95 ? 20.763 13.830 -4.653 1.00 44.66 95 ASN A C 1
ATOM 762 O O . ASN A 1 95 ? 21.667 13.679 -5.468 1.00 44.66 95 ASN A O 1
ATOM 766 N N . TYR A 1 96 ? 19.876 12.863 -4.399 1.00 53.31 96 TYR A N 1
ATOM 767 C CA . TYR A 1 96 ? 19.887 11.567 -5.093 1.00 53.31 96 TYR A CA 1
ATOM 768 C C . TYR A 1 96 ? 18.462 11.117 -5.454 1.00 53.31 96 TYR A C 1
ATOM 770 O O . TYR A 1 96 ? 17.943 10.125 -4.946 1.00 53.31 96 TYR A O 1
ATOM 778 N N . HIS A 1 97 ? 17.805 11.892 -6.322 1.00 65.25 97 HIS A N 1
ATOM 779 C CA . HIS A 1 97 ? 16.515 11.527 -6.905 1.00 65.25 97 HIS A CA 1
ATOM 780 C C . HIS A 1 97 ? 16.731 10.911 -8.292 1.00 65.25 97 HIS A C 1
ATOM 782 O O . HIS A 1 97 ? 17.198 11.596 -9.199 1.00 65.25 97 HIS A O 1
ATOM 788 N N . SER A 1 98 ? 16.409 9.628 -8.464 1.00 81.94 98 SER A N 1
ATOM 789 C CA . SER A 1 98 ? 16.398 8.964 -9.772 1.00 81.94 98 SER A CA 1
ATOM 790 C C . SER A 1 98 ? 15.056 8.277 -10.007 1.00 81.94 98 SER A C 1
ATOM 792 O O . SER A 1 98 ? 14.454 7.747 -9.071 1.00 81.94 98 SER A O 1
ATOM 794 N N . ASN A 1 99 ? 14.602 8.238 -11.263 1.00 86.50 99 ASN A N 1
ATOM 795 C CA . ASN A 1 99 ? 13.366 7.535 -11.631 1.00 86.50 99 ASN A CA 1
ATOM 796 C C . ASN A 1 99 ? 13.429 6.047 -11.253 1.00 86.50 99 ASN A C 1
ATOM 798 O O . ASN A 1 99 ? 12.403 5.459 -10.941 1.00 86.50 99 ASN A O 1
ATOM 802 N N . GLN A 1 100 ? 14.630 5.454 -11.215 1.00 86.50 100 GLN A N 1
ATOM 803 C CA . GLN A 1 100 ? 14.836 4.086 -10.736 1.00 86.50 100 GLN A CA 1
ATOM 804 C C . GLN A 1 100 ? 14.504 3.941 -9.248 1.00 86.50 100 GLN A C 1
ATOM 806 O O . GLN A 1 100 ? 13.795 3.026 -8.853 1.00 86.50 100 GLN A O 1
ATOM 811 N N . LEU A 1 101 ? 15.012 4.829 -8.394 1.00 83.25 101 LEU A N 1
ATOM 812 C CA . LEU A 1 101 ? 14.730 4.760 -6.961 1.00 83.25 101 LEU A CA 1
ATOM 813 C C . LEU A 1 101 ? 13.254 5.064 -6.674 1.00 83.25 101 LEU A C 1
ATOM 815 O O . LEU A 1 101 ? 12.646 4.365 -5.870 1.00 83.25 101 LEU A O 1
ATOM 819 N N . GLN A 1 102 ? 12.665 6.044 -7.365 1.00 88.88 102 GLN A N 1
ATOM 820 C CA . GLN A 1 102 ? 11.224 6.308 -7.302 1.00 88.88 102 GLN A CA 1
ATOM 821 C C . GLN A 1 102 ? 10.400 5.085 -7.738 1.00 88.88 102 GLN A C 1
ATOM 823 O O . GLN A 1 102 ? 9.462 4.704 -7.042 1.00 88.88 102 GLN A O 1
ATOM 828 N N . PHE A 1 103 ? 10.781 4.431 -8.840 1.00 92.12 103 PHE A N 1
ATOM 829 C CA . PHE A 1 103 ? 10.183 3.176 -9.300 1.00 92.12 103 PHE A CA 1
ATOM 830 C C . PHE A 1 103 ? 10.194 2.107 -8.208 1.00 92.12 103 PHE A C 1
ATOM 832 O O . PHE A 1 103 ? 9.142 1.569 -7.870 1.00 92.12 103 PHE A O 1
ATOM 839 N N . LEU A 1 104 ? 11.356 1.851 -7.608 1.00 89.62 104 LEU A N 1
ATOM 840 C CA . LEU A 1 104 ? 11.497 0.847 -6.557 1.00 89.62 104 LEU A CA 1
ATOM 841 C C . LEU A 1 104 ? 10.674 1.184 -5.307 1.00 89.62 104 LEU A C 1
ATOM 843 O O . LEU A 1 104 ? 10.027 0.296 -4.756 1.00 89.62 104 LEU A O 1
ATOM 847 N N . TYR A 1 105 ? 10.636 2.454 -4.890 1.00 88.31 105 TYR A N 1
ATOM 848 C CA . TYR A 1 105 ? 9.779 2.890 -3.784 1.00 88.31 105 TYR A CA 1
ATOM 849 C C . TYR A 1 105 ? 8.297 2.651 -4.079 1.00 88.31 105 TYR A C 1
ATOM 851 O O . TYR A 1 105 ? 7.565 2.138 -3.235 1.00 88.31 105 TYR A O 1
ATOM 859 N N . TRP A 1 106 ? 7.844 2.971 -5.290 1.00 94.38 106 TRP A N 1
ATOM 860 C CA . TRP A 1 106 ? 6.444 2.789 -5.664 1.00 94.38 106 TRP A CA 1
ATOM 861 C C . TRP A 1 106 ? 6.061 1.312 -5.799 1.00 94.38 106 TRP A C 1
ATOM 863 O O . TRP A 1 106 ? 4.950 0.943 -5.419 1.00 94.38 106 TRP A O 1
ATOM 873 N N . VAL A 1 107 ? 6.975 0.462 -6.279 1.00 94.38 107 VAL A N 1
ATOM 874 C CA . VAL A 1 107 ? 6.820 -1.001 -6.261 1.00 94.38 107 VAL A CA 1
ATOM 875 C C . VAL A 1 107 ? 6.706 -1.516 -4.827 1.00 94.38 107 VAL A C 1
ATOM 877 O O . VAL A 1 107 ? 5.826 -2.325 -4.540 1.00 94.38 107 VAL A O 1
ATOM 880 N N . TRP A 1 108 ? 7.544 -1.023 -3.916 1.00 90.81 108 TRP A N 1
ATOM 881 C CA . TRP A 1 108 ? 7.533 -1.419 -2.508 1.00 90.81 108 TRP A CA 1
ATOM 882 C C . TRP A 1 108 ? 6.238 -1.015 -1.786 1.00 90.81 108 TRP A C 1
ATOM 884 O O . TRP A 1 108 ? 5.670 -1.817 -1.044 1.00 90.81 108 TRP A O 1
ATOM 894 N N . GLU A 1 109 ? 5.725 0.189 -2.051 1.00 92.88 109 GLU A N 1
ATOM 895 C CA . GLU A 1 109 ? 4.413 0.642 -1.567 1.00 92.88 109 GLU A CA 1
ATOM 896 C C . GLU A 1 109 ? 3.269 -0.214 -2.112 1.00 92.88 109 GLU A C 1
ATOM 898 O O . GLU A 1 109 ? 2.407 -0.643 -1.345 1.00 92.88 109 GLU A O 1
ATOM 903 N N . ALA A 1 110 ? 3.276 -0.503 -3.417 1.00 95.75 110 ALA A N 1
ATOM 904 C CA . ALA A 1 110 ? 2.274 -1.371 -4.020 1.00 95.75 110 ALA A CA 1
ATOM 905 C C . ALA A 1 110 ? 2.330 -2.778 -3.406 1.00 95.75 110 ALA A C 1
ATOM 907 O O . ALA A 1 110 ? 1.298 -3.308 -3.005 1.00 95.75 110 ALA A O 1
ATOM 908 N N . HIS A 1 111 ? 3.520 -3.361 -3.244 1.00 94.06 111 HIS A N 1
ATOM 909 C CA . HIS A 1 111 ? 3.677 -4.662 -2.594 1.00 94.06 111 HIS A CA 1
ATOM 910 C C . HIS A 1 111 ? 3.058 -4.667 -1.192 1.00 94.06 111 HIS A C 1
ATOM 912 O O . HIS A 1 111 ? 2.308 -5.578 -0.849 1.00 94.06 111 HIS A O 1
ATOM 918 N N . ALA A 1 112 ? 3.328 -3.636 -0.390 1.00 92.75 112 ALA A N 1
ATOM 919 C CA . ALA A 1 112 ? 2.767 -3.506 0.947 1.00 92.75 112 ALA A CA 1
ATOM 920 C C . ALA A 1 112 ? 1.228 -3.397 0.944 1.00 92.75 112 ALA A C 1
ATOM 922 O O . ALA A 1 112 ? 0.574 -4.026 1.784 1.00 92.75 112 ALA A O 1
ATOM 923 N N . ASP A 1 113 ? 0.636 -2.706 -0.038 1.00 96.38 113 ASP A N 1
ATOM 924 C CA . ASP A 1 113 ? -0.821 -2.670 -0.225 1.00 96.38 113 ASP A CA 1
ATOM 925 C C . ASP A 1 113 ? -1.396 -4.063 -0.536 1.00 96.38 113 ASP A C 1
ATOM 927 O O . ASP A 1 113 ? -2.400 -4.472 0.057 1.00 96.38 113 ASP A O 1
ATOM 931 N N . PHE A 1 114 ? -0.759 -4.818 -1.438 1.00 96.00 114 PHE A N 1
ATOM 932 C CA . PHE A 1 114 ? -1.192 -6.174 -1.795 1.00 96.00 114 PHE A CA 1
ATOM 933 C C . PHE A 1 114 ? -0.994 -7.156 -0.634 1.00 96.00 114 PHE A C 1
ATOM 935 O O . PHE A 1 114 ? -1.891 -7.946 -0.339 1.00 96.00 114 PHE A O 1
ATOM 942 N N . TYR A 1 115 ? 0.117 -7.052 0.097 1.00 93.62 115 TYR A N 1
ATOM 943 C CA . TYR A 1 115 ? 0.370 -7.832 1.306 1.00 93.62 115 TYR A CA 1
ATOM 944 C C . TYR A 1 115 ? -0.702 -7.575 2.373 1.00 93.62 115 TYR A C 1
ATOM 946 O O . TYR A 1 115 ? -1.222 -8.515 2.979 1.00 93.62 115 TYR A O 1
ATOM 954 N N . SER A 1 116 ? -1.075 -6.307 2.570 1.00 94.00 116 SER A N 1
ATOM 955 C CA . SER A 1 116 ? -2.169 -5.914 3.456 1.00 94.00 116 SER A CA 1
ATOM 956 C C . SER A 1 116 ? -3.509 -6.483 3.003 1.00 94.00 116 SER A C 1
ATOM 958 O O . SER A 1 116 ? -4.241 -7.054 3.813 1.00 94.00 116 SER A O 1
ATOM 960 N N . CYS A 1 117 ? -3.807 -6.407 1.704 1.00 96.38 117 CYS A N 1
ATOM 961 C CA . CYS A 1 117 ? -5.012 -6.995 1.129 1.00 96.38 117 CYS A CA 1
ATOM 962 C C . CYS A 1 117 ? -5.116 -8.493 1.431 1.00 96.38 117 CYS A C 1
ATOM 964 O O . CYS A 1 117 ? -6.160 -8.965 1.885 1.00 96.38 117 CYS A O 1
ATOM 966 N N . GLU A 1 118 ? -4.026 -9.228 1.242 1.00 94.44 118 GLU A N 1
ATOM 967 C CA . GLU A 1 118 ? -3.996 -10.665 1.485 1.00 94.44 118 GLU A CA 1
ATOM 968 C C . GLU A 1 118 ? -4.147 -10.992 2.977 1.00 94.44 118 GLU A C 1
ATOM 970 O O . GLU A 1 118 ? -5.029 -11.746 3.378 1.00 94.44 118 GLU A O 1
ATOM 975 N N . HIS A 1 119 ? -3.363 -10.355 3.844 1.00 92.38 119 HIS A N 1
ATOM 976 C CA . HIS A 1 119 ? -3.256 -10.795 5.236 1.00 92.38 119 HIS A CA 1
ATOM 977 C C . HIS A 1 119 ? -4.263 -10.136 6.184 1.00 92.38 119 HIS A C 1
ATOM 979 O O . HIS A 1 119 ? -4.720 -10.769 7.139 1.00 92.38 119 HIS A O 1
ATOM 985 N N . ALA A 1 120 ? -4.625 -8.872 5.949 1.00 93.44 120 ALA A N 1
ATOM 986 C CA . ALA A 1 120 ? -5.634 -8.189 6.753 1.00 93.44 120 ALA A CA 1
ATOM 987 C C . ALA A 1 120 ? -7.051 -8.526 6.284 1.00 93.44 120 ALA A C 1
ATOM 989 O O . ALA A 1 120 ? -7.968 -8.576 7.109 1.00 93.44 120 ALA A O 1
ATOM 990 N N . PHE A 1 121 ? -7.233 -8.734 4.974 1.00 95.38 121 PHE A N 1
ATOM 991 C CA . PHE A 1 121 ? -8.552 -8.821 4.344 1.00 95.38 121 PHE A CA 1
ATOM 992 C C . PHE A 1 121 ? -8.796 -10.122 3.570 1.00 95.38 121 PHE A C 1
ATOM 994 O O . PHE A 1 121 ? -9.862 -10.256 2.975 1.00 95.38 121 PHE A O 1
ATOM 1001 N N . LYS A 1 122 ? -7.878 -11.101 3.616 1.00 94.44 122 LYS A N 1
ATOM 1002 C CA . LYS A 1 122 ? -8.019 -12.413 2.949 1.00 94.44 122 LYS A CA 1
ATOM 1003 C C . LYS A 1 122 ? -8.277 -12.281 1.446 1.00 94.44 122 LYS A C 1
ATOM 1005 O O . LYS A 1 122 ? -9.171 -12.929 0.905 1.00 94.44 122 LYS A O 1
ATOM 1010 N N . GLY A 1 123 ? -7.576 -11.345 0.811 1.00 93.94 123 GLY A N 1
ATOM 1011 C CA . GLY A 1 123 ? -7.718 -11.050 -0.613 1.00 93.94 123 GLY A CA 1
ATOM 1012 C C . GLY A 1 123 ? -8.934 -10.183 -0.973 1.00 93.94 123 GLY A C 1
ATOM 1013 O O . GLY A 1 123 ? -9.136 -9.888 -2.152 1.00 93.94 123 GLY A O 1
ATOM 1014 N N . ASP A 1 124 ? -9.741 -9.722 -0.005 1.00 96.94 124 ASP A N 1
ATOM 1015 C CA . ASP A 1 124 ? -10.889 -8.843 -0.275 1.00 96.94 124 ASP A CA 1
ATOM 1016 C C . ASP A 1 124 ? -10.439 -7.424 -0.673 1.00 96.94 124 ASP A C 1
ATOM 1018 O O . ASP A 1 124 ? -10.254 -6.517 0.150 1.00 96.94 124 ASP A O 1
ATOM 1022 N N . ARG A 1 125 ? -10.335 -7.212 -1.988 1.00 96.31 125 ARG A N 1
ATOM 1023 C CA . ARG A 1 125 ? -10.005 -5.915 -2.597 1.00 96.31 125 ARG A CA 1
ATOM 1024 C C . ARG A 1 125 ? -11.053 -4.839 -2.333 1.00 96.31 125 ARG A C 1
ATOM 1026 O O . ARG A 1 125 ? -10.704 -3.661 -2.262 1.00 96.31 125 ARG A O 1
ATOM 1033 N N . CYS A 1 126 ? -12.325 -5.207 -2.157 1.00 97.00 126 CYS A N 1
ATOM 1034 C CA . CYS A 1 126 ? -13.376 -4.248 -1.824 1.00 97.00 126 CYS A CA 1
ATOM 1035 C C . CYS A 1 126 ? -13.153 -3.683 -0.418 1.00 97.00 126 CYS A C 1
ATOM 1037 O O . CYS A 1 126 ? -13.262 -2.470 -0.211 1.00 97.00 126 CYS A O 1
ATOM 1039 N N . MET A 1 127 ? -12.801 -4.543 0.543 1.00 97.38 127 MET A N 1
ATOM 1040 C CA . MET A 1 127 ? -12.428 -4.111 1.888 1.00 97.38 127 MET A CA 1
ATOM 1041 C C . MET A 1 127 ? -11.140 -3.286 1.870 1.00 97.38 127 MET A C 1
ATOM 1043 O O . MET A 1 127 ? -11.120 -2.205 2.462 1.00 97.38 127 MET A O 1
ATOM 1047 N N . SER A 1 128 ? -10.114 -3.730 1.134 1.00 96.88 128 SER A N 1
ATOM 1048 C CA . SER A 1 128 ? -8.864 -2.975 0.975 1.00 96.88 128 SER A CA 1
ATOM 1049 C C . SER A 1 128 ? -9.142 -1.546 0.506 1.00 96.88 128 SER A C 1
ATOM 1051 O O . SER A 1 128 ? -8.897 -0.583 1.238 1.00 96.88 128 SER A O 1
ATOM 1053 N N . ARG A 1 129 ? -9.847 -1.399 -0.621 1.00 97.56 129 ARG A N 1
ATOM 1054 C CA . ARG A 1 129 ? -10.302 -0.109 -1.153 1.00 97.56 129 ARG A CA 1
ATOM 1055 C C . ARG A 1 129 ? -11.070 0.729 -0.124 1.00 97.56 129 ARG A C 1
ATOM 1057 O O . ARG A 1 129 ? -10.786 1.916 0.031 1.00 97.56 129 ARG A O 1
ATOM 1064 N N . LYS A 1 130 ? -12.054 0.150 0.579 1.00 97.62 130 LYS A N 1
ATOM 1065 C CA . LYS A 1 130 ? -12.852 0.871 1.594 1.00 97.62 130 LYS A CA 1
ATOM 1066 C C . LYS A 1 130 ? -11.970 1.444 2.702 1.00 97.62 130 LYS A C 1
ATOM 1068 O O . LYS A 1 130 ? -12.160 2.592 3.098 1.00 97.62 130 LYS A O 1
ATOM 1073 N N . THR A 1 131 ? -11.001 0.670 3.184 1.00 96.56 131 THR A N 1
ATOM 1074 C CA . THR A 1 131 ? -10.090 1.117 4.244 1.00 96.56 131 THR A CA 1
ATOM 1075 C C . THR A 1 131 ? -9.085 2.163 3.762 1.00 96.56 131 THR A C 1
ATOM 1077 O O . THR A 1 131 ? -8.821 3.127 4.484 1.00 96.56 131 THR A O 1
ATOM 1080 N N . MET A 1 132 ? -8.585 2.041 2.528 1.00 96.31 132 MET A N 1
ATOM 1081 C CA . MET A 1 132 ? -7.714 3.044 1.909 1.00 96.31 132 MET A CA 1
ATOM 1082 C C . MET A 1 132 ? -8.441 4.379 1.712 1.00 96.31 132 MET A C 1
ATOM 1084 O O . MET A 1 132 ? -7.886 5.429 2.030 1.00 96.31 132 MET A O 1
ATOM 1088 N N . LEU A 1 133 ? -9.702 4.354 1.262 1.00 96.31 133 LEU A N 1
ATOM 1089 C CA . LEU A 1 133 ? -10.529 5.559 1.143 1.00 96.31 133 LEU A CA 1
ATOM 1090 C C . LEU A 1 133 ? -10.812 6.204 2.498 1.00 96.31 133 LEU A C 1
ATOM 1092 O O . LEU A 1 133 ? -10.651 7.412 2.634 1.00 96.31 133 LEU A O 1
ATOM 1096 N N . PHE A 1 134 ? -11.144 5.403 3.514 1.00 95.75 134 PHE A N 1
ATOM 1097 C CA . PHE A 1 134 ? -11.302 5.903 4.879 1.00 95.75 134 PHE A CA 1
ATOM 1098 C C . PHE A 1 134 ? -10.040 6.645 5.356 1.00 95.75 134 PHE A C 1
ATOM 1100 O O . PHE A 1 134 ? -10.126 7.775 5.838 1.00 95.75 134 PHE A O 1
ATOM 1107 N N . LYS A 1 135 ? -8.849 6.057 5.164 1.00 92.25 135 LYS A N 1
ATOM 1108 C CA . LYS A 1 135 ? -7.579 6.717 5.515 1.00 92.25 135 LYS A CA 1
ATOM 1109 C C . LYS A 1 135 ? -7.336 7.980 4.695 1.00 92.25 135 LYS A C 1
ATOM 1111 O O . LYS A 1 135 ? -6.859 8.969 5.252 1.00 92.25 135 LYS A O 1
ATOM 1116 N N . LEU A 1 136 ? -7.649 7.966 3.400 1.00 92.19 136 LEU A N 1
ATOM 1117 C CA . LEU A 1 136 ? -7.519 9.135 2.533 1.00 92.19 136 LEU A CA 1
ATOM 1118 C C . LEU A 1 136 ? -8.399 10.292 3.021 1.00 92.19 136 LEU A C 1
ATOM 1120 O O . LEU A 1 136 ? -7.914 11.419 3.113 1.00 92.19 136 LEU A O 1
ATOM 1124 N N . ASP A 1 137 ? -9.651 10.026 3.381 1.00 92.75 137 ASP A N 1
ATOM 1125 C CA . ASP A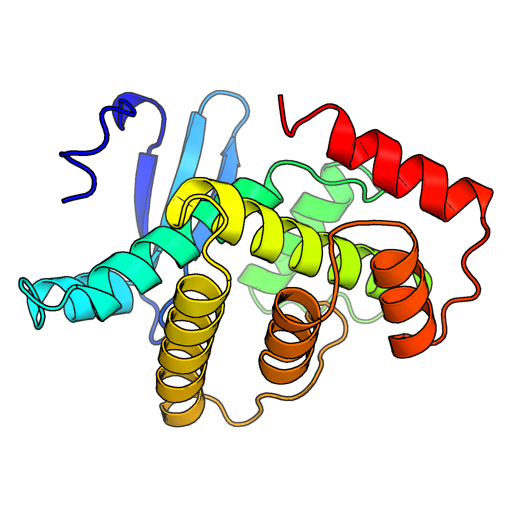 1 137 ? -10.571 11.049 3.883 1.00 92.75 137 ASP A CA 1
ATOM 1126 C C . ASP A 1 137 ? -10.098 11.625 5.224 1.00 92.75 137 ASP A C 1
ATOM 1128 O O . ASP A 1 137 ? -10.099 12.842 5.415 1.00 92.75 137 ASP A O 1
ATOM 1132 N N . GLU A 1 138 ? -9.579 10.784 6.122 1.00 90.50 138 GLU A N 1
ATOM 1133 C CA . GLU A 1 138 ? -8.942 11.245 7.360 1.00 90.50 138 GLU A CA 1
ATOM 1134 C C . GLU A 1 138 ? -7.672 12.070 7.108 1.00 90.50 138 GLU A C 1
ATOM 1136 O O . GLU A 1 138 ? -7.399 13.049 7.812 1.00 90.50 138 GLU A O 1
ATOM 1141 N N . ARG A 1 139 ? -6.892 11.720 6.082 1.00 83.94 139 ARG A N 1
ATOM 1142 C CA . ARG A 1 139 ? -5.662 12.428 5.710 1.00 83.94 139 ARG A CA 1
ATOM 1143 C C . ARG A 1 139 ? -5.960 13.794 5.085 1.00 83.94 139 ARG A C 1
ATOM 1145 O O . ARG A 1 139 ? -5.293 14.768 5.434 1.00 83.94 139 ARG A O 1
ATOM 1152 N N . LYS A 1 140 ? -6.989 13.895 4.235 1.00 88.50 140 LYS A N 1
ATOM 1153 C CA . LYS A 1 140 ? -7.446 15.151 3.604 1.00 88.50 140 LYS A CA 1
ATOM 1154 C C . LYS A 1 140 ? -7.854 16.217 4.619 1.00 88.50 140 LYS A C 1
ATOM 1156 O O . LYS A 1 140 ? -7.651 17.397 4.370 1.00 88.50 140 LYS A O 1
ATOM 1161 N N . LYS A 1 141 ? -8.361 15.817 5.789 1.00 86.50 141 LYS A N 1
ATOM 1162 C CA . LYS A 1 141 ? -8.690 16.751 6.882 1.00 86.50 141 LYS A CA 1
ATOM 1163 C C . LYS A 1 141 ? -7.461 17.466 7.459 1.00 86.50 141 LYS A C 1
ATOM 1165 O O . LYS A 1 141 ? -7.616 18.442 8.185 1.00 86.50 141 LYS A O 1
ATOM 1170 N N . ARG A 1 142 ? -6.249 16.951 7.210 1.00 79.31 142 ARG A N 1
ATOM 1171 C CA . ARG A 1 142 ? -5.032 17.328 7.949 1.00 79.31 142 ARG A CA 1
ATOM 1172 C C . ARG A 1 142 ? -3.832 17.679 7.063 1.00 79.31 142 ARG A C 1
ATOM 1174 O O . ARG A 1 142 ? -2.935 18.372 7.536 1.00 79.31 142 ARG A O 1
ATOM 1181 N N . LEU A 1 143 ? -3.780 17.214 5.812 1.00 76.19 143 LEU A N 1
ATOM 1182 C CA . LEU A 1 143 ? -2.678 17.487 4.882 1.00 76.19 143 LEU A CA 1
ATOM 1183 C C . LEU A 1 143 ? -3.057 18.481 3.785 1.00 76.19 143 LEU A C 1
ATOM 1185 O O . LEU A 1 143 ? -4.192 18.519 3.326 1.00 76.19 143 LEU A O 1
ATOM 1189 N N . LYS A 1 144 ? -2.053 19.245 3.336 1.00 71.31 144 LYS A N 1
ATOM 1190 C CA . LYS A 1 144 ? -2.178 20.228 2.248 1.00 71.31 144 LYS A CA 1
ATOM 1191 C C . LYS A 1 144 ? -2.129 19.610 0.848 1.00 71.31 144 LYS A C 1
ATOM 1193 O O . LYS A 1 144 ? -2.647 20.213 -0.080 1.00 71.31 144 LYS A O 1
ATOM 1198 N N . SER A 1 145 ? -1.502 18.442 0.696 1.00 75.94 145 SER A N 1
ATOM 1199 C CA . SER A 1 145 ? -1.418 17.721 -0.577 1.00 75.94 145 SER A CA 1
ATOM 1200 C C . SER A 1 145 ? -1.618 16.221 -0.367 1.00 75.94 145 SER A C 1
ATOM 1202 O O . SER A 1 145 ? -1.250 15.660 0.671 1.00 75.94 145 SER A O 1
ATOM 1204 N N . ILE A 1 146 ? -2.236 15.597 -1.365 1.00 82.44 146 ILE A N 1
ATOM 1205 C CA . ILE A 1 146 ? -2.482 14.154 -1.484 1.00 82.44 146 ILE A CA 1
ATOM 1206 C C . ILE A 1 146 ? -1.915 13.598 -2.800 1.00 82.44 146 ILE A C 1
ATOM 1208 O O . ILE A 1 146 ? -2.274 12.490 -3.196 1.00 82.44 146 ILE A O 1
ATOM 1212 N N . GLU A 1 147 ? -1.085 14.392 -3.475 1.00 88.75 147 GLU A N 1
ATOM 1213 C CA . GLU A 1 147 ? -0.465 14.060 -4.755 1.00 88.75 147 GLU A CA 1
ATOM 1214 C C . GLU A 1 147 ? 0.653 13.026 -4.595 1.00 88.75 147 GLU A C 1
ATOM 1216 O O . GLU A 1 147 ? 1.052 12.668 -3.482 1.00 88.75 147 GLU A O 1
ATOM 1221 N N . ASP A 1 148 ? 1.119 12.529 -5.739 1.00 89.56 148 ASP A N 1
ATOM 1222 C CA . ASP A 1 148 ? 2.280 11.657 -5.834 1.00 89.56 148 ASP A CA 1
ATOM 1223 C C . ASP A 1 148 ? 3.510 12.379 -5.249 1.00 89.56 148 ASP A C 1
ATOM 1225 O O . ASP A 1 148 ? 3.758 13.554 -5.530 1.00 89.56 148 ASP A O 1
ATOM 1229 N N . THR A 1 149 ? 4.297 11.675 -4.440 1.00 85.75 149 THR A N 1
ATOM 1230 C CA . THR A 1 149 ? 5.623 12.122 -4.008 1.00 85.75 149 THR A CA 1
ATOM 1231 C C . THR A 1 149 ? 6.693 11.231 -4.626 1.00 85.75 149 THR A C 1
ATOM 1233 O O . THR A 1 149 ? 6.418 10.199 -5.244 1.00 85.75 149 THR A O 1
ATOM 1236 N N . TYR A 1 150 ? 7.950 11.638 -4.469 1.00 83.56 150 TYR A N 1
ATOM 1237 C CA . TYR A 1 150 ? 9.081 10.854 -4.952 1.00 83.56 150 TYR A CA 1
ATOM 1238 C C . TYR A 1 150 ? 9.110 9.434 -4.362 1.00 83.56 150 TYR A C 1
ATOM 1240 O O . TYR A 1 150 ? 9.393 8.472 -5.060 1.00 83.56 150 TYR A O 1
ATOM 1248 N N . ASP A 1 151 ? 8.803 9.301 -3.078 1.00 81.12 151 ASP A N 1
ATOM 1249 C CA . ASP A 1 151 ? 8.891 8.055 -2.320 1.00 81.12 151 ASP A CA 1
ATOM 1250 C C . ASP A 1 151 ? 7.544 7.336 -2.159 1.00 81.12 151 ASP A C 1
ATOM 1252 O O . ASP A 1 151 ? 7.531 6.163 -1.810 1.00 81.12 151 ASP A O 1
ATOM 1256 N N . HIS A 1 152 ? 6.414 7.992 -2.439 1.00 87.44 152 HIS A N 1
ATOM 1257 C CA . HIS A 1 152 ? 5.097 7.373 -2.303 1.00 87.44 152 HIS A CA 1
ATOM 1258 C C . HIS A 1 152 ? 4.177 7.758 -3.468 1.00 87.44 152 HIS A C 1
ATOM 1260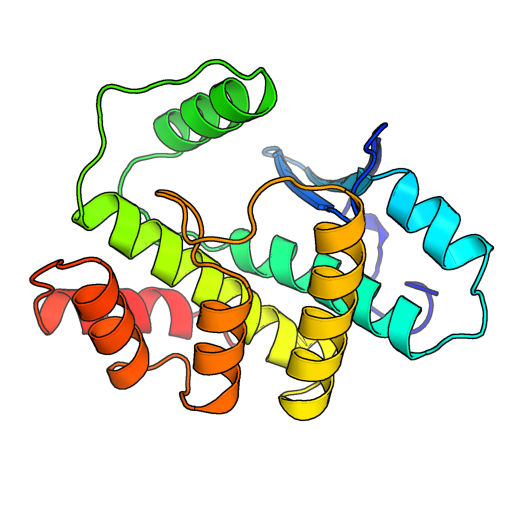 O O . HIS A 1 152 ? 3.957 8.948 -3.713 1.00 87.44 152 HIS A O 1
ATOM 1266 N N . PRO A 1 153 ? 3.541 6.786 -4.141 1.00 93.75 153 PRO A N 1
ATOM 1267 C CA . PRO A 1 153 ? 2.423 7.092 -5.012 1.00 93.75 153 PRO A CA 1
ATOM 1268 C C . PRO A 1 153 ? 1.255 7.638 -4.183 1.00 93.75 153 PRO A C 1
ATOM 1270 O O . PRO A 1 153 ? 1.046 7.273 -3.020 1.00 93.75 153 PRO A O 1
ATOM 1273 N N . SER A 1 154 ? 0.451 8.503 -4.791 1.00 94.00 154 SER A N 1
ATOM 1274 C CA . SER A 1 154 ? -0.777 9.016 -4.196 1.00 94.00 154 SER A CA 1
ATOM 1275 C C . SER A 1 154 ? -1.719 7.876 -3.824 1.00 94.00 154 SER A C 1
ATOM 1277 O O . SER A 1 154 ? -1.761 6.814 -4.450 1.00 94.00 154 SER A O 1
ATOM 1279 N N . TRP A 1 155 ? -2.558 8.127 -2.821 1.00 93.00 155 TRP A N 1
ATOM 1280 C CA . TRP A 1 155 ? -3.570 7.164 -2.381 1.00 93.00 155 TRP A CA 1
ATOM 1281 C C . TRP A 1 155 ? -4.506 6.743 -3.512 1.00 93.00 155 TRP A C 1
ATOM 1283 O O . TRP A 1 155 ? -4.863 5.576 -3.602 1.00 93.00 155 TRP A O 1
ATOM 1293 N N . MET A 1 156 ? -4.884 7.673 -4.392 1.00 94.81 156 MET A N 1
ATOM 1294 C CA . MET A 1 156 ? -5.756 7.361 -5.527 1.00 94.81 156 MET A CA 1
ATOM 1295 C C . MET A 1 156 ? -5.078 6.429 -6.530 1.00 94.81 156 MET A C 1
ATOM 1297 O O . MET A 1 156 ? -5.721 5.512 -7.039 1.00 94.81 156 MET A O 1
ATOM 1301 N N . ARG A 1 157 ? -3.779 6.621 -6.784 1.00 97.25 157 ARG A N 1
ATOM 1302 C CA . ARG A 1 157 ? -3.001 5.731 -7.645 1.00 97.25 157 ARG A CA 1
ATOM 1303 C C . ARG A 1 157 ? -2.878 4.338 -7.032 1.00 97.25 157 ARG A C 1
ATOM 1305 O O . ARG A 1 157 ? -3.196 3.359 -7.698 1.00 97.25 157 ARG A O 1
ATOM 1312 N N . ARG A 1 158 ? -2.533 4.260 -5.745 1.00 97.38 158 ARG A N 1
ATOM 1313 C CA . ARG A 1 158 ? -2.462 3.003 -4.981 1.00 97.38 158 ARG A CA 1
ATOM 1314 C C . ARG A 1 158 ? -3.790 2.241 -4.968 1.00 97.38 158 ARG A C 1
ATOM 1316 O O . ARG A 1 158 ? -3.816 1.045 -5.238 1.00 97.38 158 ARG A O 1
ATOM 1323 N N . ILE A 1 159 ? -4.907 2.943 -4.754 1.00 97.12 159 ILE A N 1
ATOM 1324 C CA . ILE A 1 159 ? -6.255 2.363 -4.866 1.00 97.12 159 ILE A CA 1
ATOM 1325 C C . ILE A 1 159 ? -6.479 1.805 -6.276 1.00 97.12 159 ILE A C 1
ATOM 1327 O O . ILE A 1 159 ? -6.909 0.663 -6.415 1.00 97.1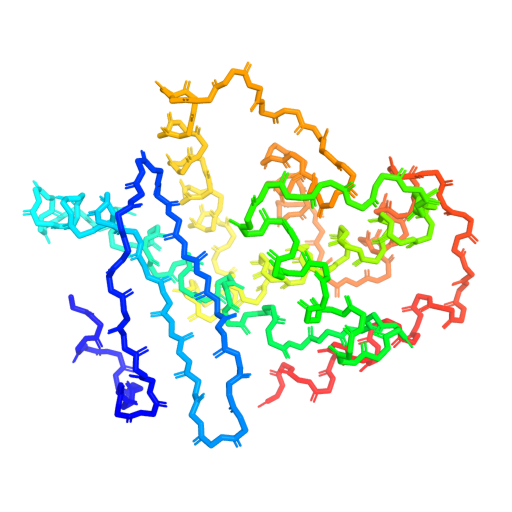2 159 ILE A O 1
ATOM 1331 N N . SER A 1 160 ? -6.135 2.565 -7.323 1.00 97.75 160 SER A N 1
ATOM 1332 C CA . SER A 1 160 ? -6.273 2.086 -8.702 1.00 97.75 160 SER A CA 1
ATOM 1333 C C . SER A 1 160 ? -5.401 0.862 -8.996 1.00 97.75 160 SER A C 1
ATOM 1335 O O . SER A 1 160 ? -5.790 0.065 -9.848 1.00 97.75 160 SER A O 1
ATOM 1337 N N . TYR A 1 161 ? -4.238 0.717 -8.357 1.00 98.19 161 TYR A N 1
ATOM 1338 C CA . TYR A 1 161 ? -3.402 -0.475 -8.500 1.00 98.19 161 TYR A CA 1
ATOM 1339 C C . TYR A 1 161 ? -4.095 -1.709 -7.919 1.00 98.19 161 TYR A C 1
ATOM 1341 O O . TYR A 1 161 ? -4.285 -2.693 -8.631 1.00 98.19 161 TYR A O 1
ATOM 1349 N N . ILE A 1 162 ? -4.560 -1.619 -6.670 1.00 96.56 162 ILE A N 1
ATOM 1350 C CA . ILE A 1 162 ? -5.268 -2.708 -5.979 1.00 96.56 162 ILE A CA 1
ATOM 1351 C C . ILE A 1 162 ? -6.555 -3.112 -6.705 1.00 96.56 162 ILE A C 1
ATOM 1353 O O . ILE A 1 162 ? -6.882 -4.294 -6.788 1.00 96.56 162 ILE A O 1
ATOM 1357 N N . GLU A 1 163 ? -7.303 -2.146 -7.237 1.00 96.25 163 GLU A N 1
ATOM 1358 C CA . GLU A 1 163 ? -8.571 -2.424 -7.915 1.00 96.25 163 GLU A CA 1
ATOM 1359 C C . GLU A 1 163 ? -8.393 -3.138 -9.260 1.00 96.25 163 GLU A C 1
ATOM 1361 O O . GLU A 1 163 ? -9.236 -3.959 -9.619 1.00 96.25 163 GLU A O 1
ATOM 1366 N N . LYS A 1 164 ? -7.336 -2.816 -10.015 1.00 97.50 164 LYS A N 1
ATOM 1367 C CA . LYS A 1 164 ? -7.242 -3.177 -11.441 1.00 97.50 164 LYS A CA 1
ATOM 1368 C C . LYS A 1 164 ? -6.194 -4.231 -11.769 1.00 97.50 164 LYS A C 1
ATOM 1370 O O . LYS A 1 164 ? -6.273 -4.809 -12.846 1.00 97.50 164 LYS A O 1
ATOM 1375 N N . PHE A 1 165 ? -5.230 -4.469 -10.886 1.00 97.81 165 PHE A N 1
ATOM 1376 C CA . PHE A 1 165 ? -4.085 -5.329 -11.180 1.00 97.81 165 PHE A CA 1
ATOM 1377 C C . PHE A 1 165 ? -3.916 -6.429 -10.131 1.00 97.81 165 PHE A C 1
ATOM 1379 O O . PHE A 1 165 ? -4.529 -6.386 -9.063 1.00 97.81 165 PHE A O 1
ATOM 1386 N N . ASN A 1 166 ? -3.093 -7.429 -10.437 1.00 96.56 166 ASN A N 1
ATOM 1387 C CA . ASN A 1 166 ? -2.438 -8.246 -9.416 1.00 96.56 166 ASN A CA 1
ATOM 1388 C C . ASN A 1 166 ? -1.038 -7.680 -9.162 1.00 96.56 166 ASN A C 1
ATOM 1390 O O . ASN A 1 166 ? -0.576 -6.814 -9.903 1.00 96.56 166 ASN A O 1
ATOM 1394 N N . PHE A 1 167 ? -0.350 -8.172 -8.134 1.00 95.12 167 PHE A N 1
ATOM 1395 C CA . PHE A 1 167 ? 1.070 -7.877 -7.966 1.00 95.12 167 PHE A CA 1
ATOM 1396 C C . PHE A 1 167 ? 1.899 -8.771 -8.900 1.00 95.12 167 PHE A C 1
ATOM 1398 O O . PHE A 1 167 ? 2.472 -9.767 -8.478 1.00 95.12 167 PHE A O 1
ATOM 1405 N N . ASP A 1 168 ? 1.875 -8.442 -10.189 1.00 96.06 168 ASP A N 1
ATOM 1406 C CA . ASP A 1 168 ? 2.497 -9.200 -11.274 1.00 96.06 168 ASP A CA 1
ATOM 1407 C C . ASP A 1 168 ? 3.213 -8.266 -12.266 1.00 96.06 168 ASP A C 1
ATOM 1409 O O . ASP A 1 168 ? 3.300 -7.050 -12.064 1.00 96.06 168 ASP A O 1
ATOM 1413 N N . GLU A 1 169 ? 3.715 -8.832 -13.365 1.00 96.75 169 GLU A N 1
ATOM 1414 C CA . GLU A 1 169 ? 4.416 -8.096 -14.423 1.00 96.75 169 GLU A CA 1
ATOM 1415 C C . GLU A 1 169 ? 3.625 -6.885 -14.929 1.00 96.75 169 GLU A C 1
ATOM 1417 O O . GLU A 1 169 ? 4.206 -5.816 -15.115 1.00 96.75 169 GLU A O 1
ATOM 1422 N N . GLN A 1 170 ? 2.300 -6.998 -15.073 1.00 98.06 170 GLN A N 1
ATOM 1423 C CA . GLN A 1 170 ? 1.487 -5.900 -15.594 1.00 98.06 170 GLN A CA 1
ATOM 1424 C C . GLN A 1 170 ? 1.517 -4.697 -14.653 1.00 98.06 170 GLN A C 1
ATOM 1426 O O . GLN A 1 170 ? 1.650 -3.558 -15.111 1.00 98.06 170 GLN A O 1
ATOM 1431 N N . LEU A 1 171 ? 1.424 -4.932 -13.341 1.00 98.19 171 LEU A N 1
ATOM 1432 C CA . LEU A 1 171 ? 1.511 -3.855 -12.363 1.00 98.19 171 LEU A CA 1
ATOM 1433 C C . LEU A 1 171 ? 2.917 -3.262 -12.294 1.00 98.19 171 LEU A C 1
ATOM 1435 O O . LEU A 1 171 ? 3.051 -2.039 -12.287 1.00 98.19 171 LEU A O 1
ATOM 1439 N N . ILE A 1 172 ? 3.960 -4.093 -12.256 1.00 97.75 172 ILE A N 1
ATOM 1440 C CA . ILE A 1 172 ? 5.339 -3.597 -12.166 1.00 97.75 172 ILE A CA 1
ATOM 1441 C C . ILE A 1 172 ? 5.675 -2.732 -13.387 1.00 97.75 172 ILE A C 1
ATOM 1443 O O . ILE A 1 172 ? 6.162 -1.609 -13.235 1.00 97.75 172 ILE A O 1
ATOM 1447 N N . THR A 1 173 ? 5.324 -3.178 -14.595 1.00 98.00 173 THR A N 1
ATOM 1448 C CA . THR A 1 173 ? 5.480 -2.370 -15.810 1.00 98.00 173 THR A CA 1
ATOM 1449 C C . THR A 1 173 ? 4.638 -1.097 -15.752 1.00 98.00 173 THR A C 1
ATOM 1451 O O . THR A 1 173 ? 5.121 -0.025 -16.121 1.00 98.00 173 THR A O 1
ATOM 1454 N N . LYS A 1 174 ? 3.403 -1.162 -15.235 1.00 98.44 174 LYS A N 1
ATOM 1455 C CA . LYS A 1 174 ? 2.558 0.027 -15.073 1.00 98.44 174 LYS A CA 1
ATOM 1456 C C . LYS A 1 174 ? 3.189 1.064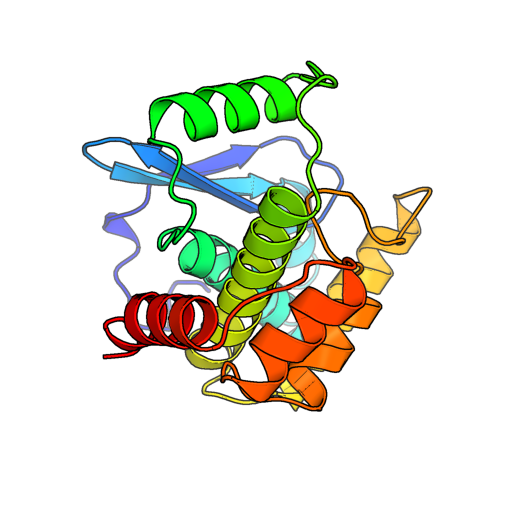 -14.138 1.00 98.44 174 LYS A C 1
ATOM 1458 O O . LYS A 1 174 ? 3.173 2.252 -14.465 1.00 98.44 174 LYS A O 1
ATOM 1463 N N . ILE A 1 175 ? 3.772 0.634 -13.020 1.00 98.19 175 ILE A N 1
ATOM 1464 C CA . ILE A 1 175 ? 4.476 1.520 -12.085 1.00 98.19 175 ILE A CA 1
ATOM 1465 C C . ILE A 1 175 ? 5.696 2.148 -12.766 1.00 98.19 175 ILE A C 1
ATOM 1467 O O . ILE A 1 175 ? 5.891 3.356 -12.651 1.00 98.19 175 ILE A O 1
ATOM 1471 N N . ALA A 1 176 ? 6.475 1.369 -13.524 1.00 96.94 176 ALA A N 1
ATOM 1472 C CA . ALA A 1 176 ? 7.623 1.876 -14.276 1.00 96.94 176 ALA A CA 1
ATOM 1473 C C . ALA A 1 176 ? 7.220 2.969 -15.279 1.00 96.94 176 ALA A C 1
ATOM 1475 O O . ALA A 1 176 ? 7.866 4.014 -15.356 1.00 96.94 176 ALA A O 1
ATOM 1476 N N . MET A 1 177 ? 6.106 2.778 -15.992 1.00 97.19 177 MET A N 1
ATOM 1477 C CA . MET A 1 177 ? 5.547 3.805 -16.876 1.00 97.19 177 MET A CA 1
ATOM 1478 C C . MET A 1 177 ? 5.131 5.062 -16.106 1.00 97.19 177 MET A C 1
ATOM 1480 O O . MET A 1 177 ? 5.416 6.172 -16.549 1.00 97.19 177 MET A O 1
ATOM 1484 N N . ASP A 1 178 ? 4.479 4.901 -14.952 1.00 97.19 178 ASP A N 1
ATOM 1485 C CA . ASP A 1 178 ? 3.976 6.024 -14.156 1.00 97.19 178 ASP A CA 1
ATOM 1486 C C . ASP A 1 178 ? 5.086 6.927 -13.601 1.00 97.19 178 ASP A C 1
ATOM 1488 O O . ASP A 1 178 ? 4.858 8.118 -13.395 1.00 97.19 178 ASP A O 1
ATOM 1492 N N . VAL A 1 179 ? 6.290 6.386 -13.419 1.00 95.06 179 VAL A N 1
ATOM 1493 C CA . VAL A 1 179 ? 7.478 7.123 -12.953 1.00 95.06 179 VAL A CA 1
ATOM 1494 C C . VAL A 1 179 ? 8.499 7.374 -14.069 1.00 95.06 179 VAL A C 1
ATOM 1496 O O . VAL A 1 179 ? 9.608 7.835 -13.809 1.00 95.06 179 VAL A O 1
ATOM 1499 N N . SER A 1 180 ? 8.138 7.075 -15.323 1.00 95.69 180 SER A N 1
ATOM 1500 C CA . SER A 1 180 ? 9.014 7.217 -16.496 1.00 95.69 180 SER A CA 1
ATOM 1501 C C . SER A 1 180 ? 10.376 6.522 -16.324 1.00 95.69 180 SER A C 1
ATOM 1503 O O . SER A 1 180 ? 11.430 7.107 -16.592 1.00 95.69 180 SER A O 1
ATOM 1505 N N . TYR A 1 181 ? 10.360 5.276 -15.847 1.00 93.12 181 TYR A N 1
ATOM 1506 C CA . TYR A 1 181 ? 11.536 4.419 -15.713 1.00 93.12 181 TYR A CA 1
ATOM 1507 C C . TYR A 1 181 ? 11.544 3.330 -16.804 1.00 93.12 181 TYR A C 1
ATOM 1509 O O . TYR A 1 181 ? 10.583 2.564 -16.900 1.00 93.12 181 TYR A O 1
ATOM 1517 N N . PRO A 1 182 ? 12.600 3.231 -17.636 1.00 94.00 182 PRO A N 1
ATOM 1518 C CA . PRO A 1 182 ? 12.702 2.209 -18.676 1.00 94.00 182 PRO A CA 1
ATOM 1519 C C . PRO A 1 182 ? 13.123 0.856 -18.078 1.00 94.00 182 PRO A C 1
ATOM 1521 O O . PRO A 1 182 ? 14.265 0.426 -18.231 1.00 94.00 182 PRO A O 1
ATOM 1524 N N . VAL A 1 183 ? 12.202 0.197 -17.372 1.00 93.00 183 VAL A N 1
ATOM 1525 C CA . VAL A 1 183 ? 12.442 -1.117 -16.757 1.00 93.00 183 VAL A CA 1
ATOM 1526 C C . VAL A 1 183 ? 12.626 -2.202 -17.824 1.00 93.00 183 VAL A C 1
ATOM 1528 O O . VAL A 1 183 ? 11.911 -2.235 -18.828 1.00 93.00 183 VAL A O 1
ATOM 1531 N N . SER A 1 184 ? 13.579 -3.111 -17.612 1.00 93.06 184 SER A N 1
ATOM 1532 C CA . SER A 1 184 ? 13.772 -4.278 -18.484 1.00 93.06 184 SER A CA 1
ATOM 1533 C C . SER A 1 184 ? 12.912 -5.466 -18.042 1.00 93.06 184 SER A C 1
ATOM 1535 O O . SER A 1 184 ? 12.616 -5.611 -16.859 1.00 93.06 184 SER A O 1
ATOM 1537 N N . TYR A 1 185 ? 12.577 -6.373 -18.965 1.00 93.50 185 TYR A N 1
ATOM 1538 C CA . TYR A 1 185 ? 11.866 -7.617 -18.631 1.00 93.50 185 TYR A CA 1
ATOM 1539 C C . TYR A 1 185 ? 12.579 -8.421 -17.528 1.00 93.50 185 TYR A C 1
ATOM 1541 O O . TYR A 1 185 ? 11.947 -8.861 -16.574 1.00 93.50 185 TYR A O 1
ATOM 1549 N N . VAL A 1 186 ? 13.909 -8.550 -17.609 1.00 91.62 186 VAL A N 1
ATOM 1550 C CA . VAL A 1 186 ? 14.717 -9.268 -16.605 1.00 91.62 186 VAL A CA 1
ATOM 1551 C C . VAL A 1 186 ? 14.584 -8.631 -15.220 1.00 91.62 186 VAL A C 1
ATOM 1553 O O . VAL A 1 186 ? 14.463 -9.335 -14.223 1.00 91.62 186 VAL A O 1
ATOM 1556 N N . GLU A 1 187 ? 14.574 -7.301 -15.146 1.00 90.62 187 GLU A N 1
ATOM 1557 C CA . GLU A 1 187 ? 14.392 -6.590 -13.881 1.00 90.62 187 GLU A CA 1
ATOM 1558 C C . GLU A 1 187 ? 12.992 -6.803 -13.298 1.00 90.62 187 GLU A C 1
ATOM 1560 O O . GLU A 1 187 ? 12.877 -7.038 -12.097 1.00 90.62 187 GLU A O 1
ATOM 1565 N N . VAL A 1 188 ? 11.945 -6.804 -14.132 1.00 93.19 188 VAL A N 1
ATOM 1566 C CA . VAL A 1 188 ? 10.577 -7.115 -13.688 1.00 93.19 188 VAL A CA 1
ATOM 1567 C C . VAL A 1 188 ? 10.490 -8.528 -13.112 1.00 93.19 188 VAL A C 1
ATOM 1569 O O . VAL A 1 188 ? 9.964 -8.706 -12.016 1.00 93.19 188 VAL A O 1
ATOM 1572 N N . GLN A 1 189 ? 11.058 -9.522 -13.796 1.00 91.81 189 GLN A N 1
ATOM 1573 C CA . GLN A 1 189 ? 11.052 -10.905 -13.311 1.00 91.81 189 GLN A CA 1
ATOM 1574 C C . GLN A 1 189 ? 11.825 -11.057 -11.993 1.00 91.81 189 GLN A C 1
ATOM 1576 O O . GLN A 1 189 ? 11.371 -11.759 -11.095 1.00 91.81 189 GLN A O 1
ATOM 1581 N N . ASN A 1 190 ? 12.948 -10.351 -11.826 1.00 89.44 190 ASN A N 1
ATOM 1582 C CA . ASN A 1 190 ? 13.695 -10.360 -10.566 1.00 89.44 190 ASN A CA 1
ATOM 1583 C C . ASN A 1 190 ? 12.904 -9.727 -9.408 1.00 89.44 190 ASN A C 1
ATOM 1585 O O . ASN A 1 190 ? 12.967 -10.230 -8.287 1.00 89.44 190 ASN A O 1
ATOM 1589 N N . ILE A 1 191 ? 12.151 -8.651 -9.672 1.00 90.50 191 ILE A N 1
ATOM 1590 C CA . ILE A 1 191 ? 11.247 -8.031 -8.691 1.00 90.50 191 ILE A CA 1
ATOM 1591 C C . ILE A 1 191 ? 10.168 -9.026 -8.270 1.00 90.50 191 ILE A C 1
ATOM 1593 O O . ILE A 1 191 ? 9.959 -9.232 -7.077 1.00 90.50 191 ILE A O 1
ATOM 1597 N N . ILE A 1 192 ? 9.492 -9.643 -9.241 1.00 90.44 192 ILE A N 1
ATOM 1598 C CA . ILE A 1 192 ? 8.417 -10.607 -8.985 1.00 90.44 192 ILE A CA 1
ATOM 1599 C C . ILE A 1 192 ? 8.957 -11.777 -8.173 1.00 90.44 192 ILE A C 1
ATOM 1601 O O . ILE A 1 192 ? 8.450 -12.030 -7.086 1.00 90.44 192 ILE A O 1
ATOM 1605 N N . LEU A 1 193 ? 10.046 -12.403 -8.627 1.00 87.12 193 LEU A N 1
ATOM 1606 C CA . LEU A 1 193 ? 10.676 -13.519 -7.930 1.00 87.12 193 LEU A CA 1
ATOM 1607 C C . LEU A 1 193 ? 11.055 -13.148 -6.494 1.00 87.12 193 LEU A C 1
ATOM 1609 O O . LEU A 1 193 ? 10.819 -13.931 -5.576 1.00 87.12 193 LEU A O 1
ATOM 1613 N N . HIS A 1 194 ? 11.613 -11.951 -6.281 1.00 85.31 194 HIS A N 1
ATOM 1614 C CA . HIS A 1 194 ? 11.939 -11.496 -4.935 1.00 85.31 194 HIS A CA 1
ATOM 1615 C C . HIS A 1 194 ? 10.715 -11.423 -4.035 1.00 85.31 194 HIS A C 1
ATOM 1617 O O . HIS A 1 194 ? 10.873 -11.673 -2.855 1.00 85.31 194 HIS A O 1
ATOM 1623 N N . TYR A 1 195 ? 9.535 -11.061 -4.537 1.00 83.38 195 TYR A N 1
ATOM 1624 C CA . TYR A 1 195 ? 8.329 -10.929 -3.720 1.00 83.38 195 TYR A CA 1
ATOM 1625 C C . TYR A 1 195 ? 7.478 -12.210 -3.667 1.00 83.38 195 TYR A C 1
ATOM 1627 O O . TYR A 1 195 ? 6.792 -12.425 -2.670 1.00 83.38 195 TYR A O 1
ATOM 1635 N N . GLU A 1 196 ? 7.558 -13.090 -4.668 1.00 76.94 196 GLU A N 1
ATOM 1636 C CA . GLU A 1 196 ? 6.848 -14.376 -4.721 1.00 76.94 196 GLU A CA 1
ATOM 1637 C C . GLU A 1 196 ? 7.350 -15.383 -3.688 1.00 76.94 196 GLU A C 1
ATOM 1639 O O . GLU A 1 196 ? 6.531 -16.066 -3.079 1.00 76.94 196 GLU A O 1
ATOM 1644 N N . THR A 1 197 ? 8.655 -15.420 -3.388 1.00 61.03 197 THR A N 1
ATOM 1645 C CA . THR A 1 197 ? 9.257 -16.339 -2.391 1.00 61.03 197 THR A CA 1
ATOM 1646 C C . THR A 1 197 ? 8.785 -16.116 -0.944 1.00 61.03 197 THR A C 1
ATOM 1648 O O . THR A 1 197 ? 9.405 -16.576 0.013 1.00 61.03 197 THR A O 1
ATOM 1651 N N . TYR A 1 198 ? 7.738 -15.323 -0.761 1.00 57.97 198 TYR A N 1
ATOM 1652 C CA . TYR A 1 198 ? 7.341 -14.713 0.491 1.00 57.97 198 TYR A CA 1
ATOM 1653 C C . TYR A 1 198 ? 5.823 -14.592 0.672 1.00 57.97 198 TYR A C 1
ATOM 1655 O O . TYR A 1 198 ? 5.417 -14.063 1.715 1.00 57.97 198 TYR A O 1
ATOM 1663 N N . PHE A 1 199 ? 5.024 -15.023 -0.310 1.00 50.38 199 PHE A N 1
ATOM 1664 C CA . PHE A 1 199 ? 3.582 -15.250 -0.159 1.00 50.38 199 PHE A CA 1
ATOM 1665 C C . PHE A 1 199 ? 3.250 -16.680 0.318 1.00 50.38 199 PHE A C 1
ATOM 1667 O O . PHE A 1 199 ? 2.087 -16.945 0.616 1.00 50.38 199 PHE A O 1
ATOM 1674 N N . ASP A 1 200 ? 4.267 -17.538 0.466 1.00 38.81 200 ASP A N 1
ATOM 1675 C CA . ASP A 1 200 ? 4.227 -18.820 1.193 1.00 38.81 200 ASP A CA 1
ATOM 1676 C C . ASP A 1 200 ? 4.525 -18.643 2.699 1.00 38.81 200 ASP A C 1
ATOM 1678 O O . ASP A 1 200 ? 3.960 -19.409 3.518 1.00 38.81 200 ASP A O 1
#